Protein AF-0000000077101592 (afdb_homodimer)

Nearest PDB structures (foldseek):
  1y1o-assembly1_D  TM=8.958E-01  e=7.447E-15  Geobacillus stearothermophilus
  2fco-assembly1_A  TM=8.971E-01  e=8.567E-14  Geobacillus kaustophilus HTA426
  2fco-assembly1_B  TM=8.707E-01  e=6.284E-13  Geobacillus kaustophilus HTA426
  1ob8-assembly2_B  TM=6.562E-01  e=2.191E-04  Saccharolobus solfataricus
  1ob9-assembly1_A-2  TM=6.458E-01  e=6.127E-04  Saccharolobus solfataricus

Secondary structure (DSSP, 8-state):
-----GGGTS--HHHHHHHHHHHHHHHHTS-EEEEPPP-EEEEEEETTTTEEEEEEE-SPPS-SEEEEETTEEEEEEEEEESSSEEEGGGS-HHHHHHHHHHHHTT-EEEEEEEETTTTEEEEEEHHHHHHHHHHHHTT--SEEEGGGS-GGGBPPEETTTEE-HHHHHHHHHHHH-/-----GGGTS--HHHHHHHHHHHHHHHHTS-EEEEPPP-EEEEEEETTTTEEEEEEE-SPPS-SEEEEETTEEEEEEEEEESSSEEEGGGS-HHHHHHHHHHHHTT-EEEEEEEETTTTEEEEEEHHHHHHHHHHHHTT--SEEEGGGS-GGGBPPEETTTEE-HHHHHHHHHHHH-

Structure (mmCIF, N/CA/C/O backbone):
data_AF-0000000077101592-model_v1
#
loop_
_entity.id
_entity.type
_entity.pdbx_description
1 polymer 'Holliday junction resolvase RecU'
#
loop_
_atom_site.group_PDB
_atom_site.id
_atom_site.type_symbol
_atom_site.label_atom_id
_atom_site.label_alt_id
_atom_site.label_comp_id
_atom_site.label_asym_id
_atom_site.label_entity_id
_atom_site.label_seq_id
_atom_site.pdbx_PDB_ins_code
_atom_site.Cartn_x
_atom_site.Cartn_y
_atom_site.Cartn_z
_atom_site.occupancy
_atom_site.B_iso_or_equiv
_atom_site.auth_seq_id
_atom_site.auth_comp_id
_atom_site.auth_asym_id
_atom_site.auth_atom_id
_atom_site.pdbx_PDB_model_num
ATOM 1 N N . MET A 1 1 ? 18.234 -26.75 16.406 1 23.5 1 MET A N 1
ATOM 2 C CA . MET A 1 1 ? 18.156 -25.297 16.453 1 23.5 1 MET A CA 1
ATOM 3 C C . MET A 1 1 ? 17.375 -24.75 15.25 1 23.5 1 MET A C 1
ATOM 5 O O . MET A 1 1 ? 17.781 -24.969 14.102 1 23.5 1 MET A O 1
ATOM 9 N N . GLY A 1 2 ? 16.109 -24.797 15.203 1 29.42 2 GLY A N 1
ATOM 10 C CA . GLY A 1 2 ? 15.242 -24.625 14.047 1 29.42 2 GLY A CA 1
ATOM 11 C C . GLY A 1 2 ? 15.43 -23.297 13.352 1 29.42 2 GLY A C 1
ATOM 12 O O . GLY A 1 2 ? 15.344 -22.25 13.992 1 29.42 2 GLY A O 1
ATOM 13 N N . THR A 1 3 ? 16.344 -23.188 12.516 1 31.89 3 THR A N 1
ATOM 14 C CA . THR A 1 3 ? 16.547 -22.078 11.594 1 31.89 3 THR A CA 1
ATOM 15 C C . THR A 1 3 ? 15.219 -21.594 11.031 1 31.89 3 THR A C 1
ATOM 17 O O . THR A 1 3 ? 14.531 -22.312 10.312 1 31.89 3 THR A O 1
ATOM 20 N N . TRP A 1 4 ? 14.359 -21.047 11.836 1 34.91 4 TRP A N 1
ATOM 21 C CA . TRP A 1 4 ? 13.219 -20.391 11.211 1 34.91 4 TRP A CA 1
ATOM 22 C C . TRP A 1 4 ? 13.602 -19.797 9.852 1 34.91 4 TRP A C 1
ATOM 24 O O . TRP A 1 4 ? 14.648 -19.156 9.727 1 34.91 4 TRP A O 1
ATOM 34 N N . ASN A 1 5 ? 13.328 -20.375 8.828 1 37.5 5 ASN A N 1
ATOM 35 C CA . ASN A 1 5 ? 13.562 -20.031 7.434 1 37.5 5 ASN A CA 1
ATOM 36 C C . ASN A 1 5 ? 13.297 -18.547 7.172 1 37.5 5 ASN A C 1
ATOM 38 O O . ASN A 1 5 ? 12.141 -18.125 7.098 1 37.5 5 ASN A O 1
ATOM 42 N N . LEU A 1 6 ? 14.031 -17.625 7.816 1 44.34 6 LEU A N 1
ATOM 43 C CA . LEU A 1 6 ? 14.125 -16.25 7.336 1 44.34 6 LEU A CA 1
ATOM 44 C C . LEU A 1 6 ? 13.977 -16.188 5.816 1 44.34 6 LEU A C 1
ATOM 46 O O . LEU A 1 6 ? 14.188 -15.141 5.211 1 44.34 6 LEU A O 1
ATOM 50 N N . LYS A 1 7 ? 13.82 -17.328 5.227 1 43.78 7 LYS A N 1
ATOM 51 C CA . LYS A 1 7 ? 13.664 -17.469 3.783 1 43.78 7 LYS A CA 1
ATOM 52 C C . LYS A 1 7 ? 12.547 -16.562 3.258 1 43.78 7 LYS A C 1
ATOM 54 O O . LYS A 1 7 ? 12.656 -16 2.166 1 43.78 7 LYS A O 1
ATOM 59 N N . GLY A 1 8 ? 11.508 -16.5 4.129 1 47.97 8 GLY A N 1
ATOM 60 C CA . GLY A 1 8 ? 10.453 -15.594 3.693 1 47.97 8 GLY A CA 1
ATOM 61 C C . GLY A 1 8 ? 10.906 -14.148 3.617 1 47.97 8 GLY A C 1
ATOM 62 O O . GLY A 1 8 ? 10.312 -13.344 2.898 1 47.97 8 GLY A O 1
ATOM 63 N N . LEU A 1 9 ? 11.859 -13.766 4.566 1 51.12 9 LEU A N 1
ATOM 64 C CA . LEU A 1 9 ? 12.398 -12.406 4.477 1 51.12 9 LEU A CA 1
ATOM 65 C C . LEU A 1 9 ? 13.445 -12.312 3.371 1 51.12 9 LEU A C 1
ATOM 67 O O . LEU A 1 9 ? 13.836 -11.219 2.975 1 51.12 9 LEU A O 1
ATOM 71 N N . ARG A 1 10 ? 14.078 -13.398 2.992 1 50 10 ARG A N 1
ATOM 72 C CA . ARG A 1 10 ? 14.984 -13.344 1.845 1 50 10 ARG A CA 1
ATOM 73 C C . ARG A 1 10 ? 14.203 -13.328 0.535 1 50 10 ARG A C 1
ATOM 75 O O . ARG A 1 10 ? 13.227 -14.07 0.377 1 50 10 ARG A O 1
ATOM 82 N N . GLY A 1 11 ? 14.195 -12.242 -0.013 1 58.38 11 GLY A N 1
ATOM 83 C CA . GLY A 1 11 ? 13.555 -12.062 -1.306 1 58.38 11 GLY A CA 1
ATOM 84 C C . GLY A 1 11 ? 13.703 -13.258 -2.219 1 58.38 11 GLY A C 1
ATOM 85 O O . GLY A 1 11 ? 14.789 -13.836 -2.326 1 58.38 11 GLY A O 1
ATOM 86 N N . SER A 1 12 ? 12.516 -13.945 -2.543 1 83.62 12 SER A N 1
ATOM 87 C CA . SER A 1 12 ? 12.492 -14.984 -3.574 1 83.62 12 SER A CA 1
ATOM 88 C C . SER A 1 12 ? 12.906 -14.422 -4.93 1 83.62 12 SER A C 1
ATOM 90 O O . SER A 1 12 ? 13.031 -13.203 -5.09 1 83.62 12 SER A O 1
ATOM 92 N N . VAL A 1 13 ? 13.367 -15.32 -5.863 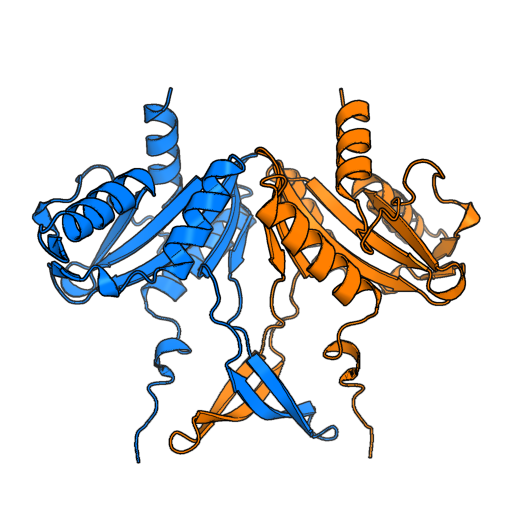1 89 13 VAL A N 1
ATOM 93 C CA . VAL A 1 13 ? 13.672 -14.938 -7.238 1 89 13 VAL A CA 1
ATOM 94 C C . VAL A 1 13 ? 12.531 -14.094 -7.805 1 89 13 VAL A C 1
ATOM 96 O O . VAL A 1 13 ? 12.773 -13.031 -8.383 1 89 13 VAL A O 1
ATOM 99 N N . LEU A 1 14 ? 11.391 -14.516 -7.516 1 95.56 14 LEU A N 1
ATOM 100 C CA . LEU A 1 14 ? 10.227 -13.805 -8.039 1 95.56 14 LEU A CA 1
ATOM 101 C C . LEU A 1 14 ? 10.148 -12.398 -7.457 1 95.56 14 LEU A C 1
ATOM 103 O O . LEU A 1 14 ? 9.93 -11.43 -8.188 1 95.56 14 LEU A O 1
ATOM 107 N N . GLU A 1 15 ? 10.367 -12.25 -6.164 1 95 15 GLU A N 1
ATOM 108 C CA . GLU A 1 15 ? 10.312 -10.938 -5.52 1 95 15 GLU A CA 1
ATOM 109 C C . GLU A 1 15 ? 11.352 -9.992 -6.105 1 95 15 GLU A C 1
ATOM 111 O O . GLU A 1 15 ? 11.062 -8.82 -6.348 1 95 15 GLU A O 1
ATOM 116 N N . GLU A 1 16 ? 12.508 -10.453 -6.352 1 95 16 GLU A N 1
ATOM 117 C CA . GLU A 1 16 ? 13.555 -9.633 -6.953 1 95 16 GLU A CA 1
ATOM 118 C C . GLU A 1 16 ? 13.164 -9.18 -8.359 1 95 16 GLU A C 1
ATOM 120 O O . GLU A 1 16 ? 13.344 -8.016 -8.711 1 95 16 GLU A O 1
ATOM 125 N N . LEU A 1 17 ? 12.625 -10.125 -9.133 1 96.94 17 LEU A N 1
ATOM 126 C CA . LEU A 1 17 ? 12.188 -9.812 -10.484 1 96.94 17 LEU A CA 1
ATOM 127 C C . LEU A 1 17 ? 11.062 -8.781 -10.469 1 96.94 17 LEU A C 1
ATOM 129 O O . LEU A 1 17 ? 11.094 -7.816 -11.242 1 96.94 17 LEU A O 1
ATOM 133 N N . VAL A 1 18 ? 10.133 -8.961 -9.586 1 98.25 18 VAL A N 1
ATOM 134 C CA . VAL A 1 18 ? 8.984 -8.07 -9.508 1 98.25 18 VAL A CA 1
ATOM 135 C C . VAL A 1 18 ? 9.438 -6.684 -9.055 1 98.25 18 VAL A C 1
ATOM 137 O O . VAL A 1 18 ? 9.047 -5.672 -9.633 1 98.25 18 VAL A O 1
ATOM 140 N N . ASN A 1 19 ? 10.32 -6.641 -8.031 1 97.25 19 ASN A N 1
ATOM 141 C CA . ASN A 1 19 ? 10.82 -5.359 -7.547 1 97.25 19 ASN A CA 1
ATOM 142 C C . ASN A 1 19 ? 11.594 -4.609 -8.633 1 97.25 19 ASN A C 1
ATOM 144 O O . ASN A 1 19 ? 11.43 -3.402 -8.797 1 97.25 19 ASN A O 1
ATOM 148 N N . HIS A 1 20 ? 12.406 -5.344 -9.281 1 97.94 20 HIS A N 1
ATOM 149 C CA . HIS A 1 20 ? 13.156 -4.758 -10.391 1 97.94 20 HIS A CA 1
ATOM 150 C C . HIS A 1 20 ? 12.211 -4.23 -11.469 1 97.94 20 HIS A C 1
ATOM 152 O O . HIS A 1 20 ? 12.375 -3.102 -11.938 1 97.94 20 HIS A O 1
ATOM 158 N N . THR A 1 21 ? 11.242 -4.973 -11.828 1 98.69 21 THR A N 1
ATOM 159 C CA . THR A 1 21 ? 10.258 -4.598 -12.828 1 98.69 21 THR A CA 1
ATOM 160 C C . THR A 1 21 ? 9.484 -3.354 -12.391 1 98.69 21 THR A C 1
ATOM 162 O O . THR A 1 21 ? 9.305 -2.418 -13.172 1 98.69 21 THR A O 1
ATOM 165 N N . ASN 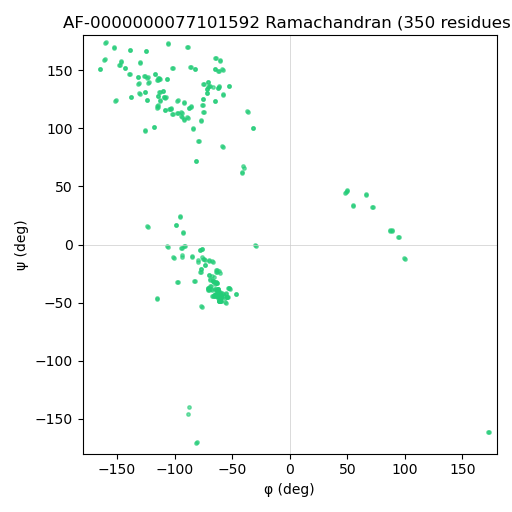A 1 22 ? 9.094 -3.355 -11.117 1 98.5 22 ASN A N 1
ATOM 166 C CA . ASN A 1 22 ? 8.352 -2.217 -10.594 1 98.5 22 ASN A CA 1
ATOM 167 C C . ASN A 1 22 ? 9.172 -0.933 -10.648 1 98.5 22 ASN A C 1
ATOM 169 O O . ASN A 1 22 ? 8.633 0.142 -10.914 1 98.5 22 ASN A O 1
ATOM 173 N N . GLU A 1 23 ? 10.406 -1.062 -10.383 1 97.94 23 GLU A N 1
ATOM 174 C CA . GLU A 1 23 ? 11.289 0.096 -10.484 1 97.94 23 GLU A CA 1
ATOM 175 C C . GLU A 1 23 ? 11.359 0.617 -11.914 1 97.94 23 GLU A C 1
ATOM 177 O O . GLU A 1 23 ? 11.312 1.827 -12.141 1 97.94 23 GLU A O 1
ATOM 182 N N . LYS A 1 24 ? 11.453 -0.26 -12.828 1 98.44 24 LYS A N 1
ATOM 183 C CA . LYS A 1 24 ? 11.492 0.136 -14.234 1 98.44 24 LYS A CA 1
ATOM 184 C C . LYS A 1 24 ? 10.18 0.779 -14.664 1 98.44 24 LYS A C 1
ATOM 186 O O . LYS A 1 24 ? 10.172 1.777 -15.383 1 98.44 24 LYS A O 1
ATOM 191 N N . TYR A 1 25 ? 9.039 0.15 -14.234 1 98.69 25 TYR A N 1
ATOM 192 C CA . TYR A 1 25 ? 7.734 0.747 -14.5 1 98.69 25 TYR A CA 1
ATOM 193 C C . TYR A 1 25 ? 7.668 2.176 -13.977 1 98.69 25 TYR A C 1
ATOM 195 O O . TYR A 1 25 ? 7.203 3.08 -14.672 1 98.69 25 TYR A O 1
ATOM 203 N N . LYS A 1 26 ? 8.141 2.357 -12.789 1 98.19 26 LYS A N 1
ATOM 204 C CA . LYS A 1 26 ? 8.156 3.668 -12.148 1 98.19 26 LYS A CA 1
ATOM 205 C C . LYS A 1 26 ? 8.992 4.664 -12.953 1 98.19 26 LYS A C 1
ATOM 207 O O . LYS A 1 26 ? 8.531 5.773 -13.234 1 98.19 26 LYS A O 1
ATOM 212 N N . GLU A 1 27 ? 10.102 4.301 -13.344 1 97.62 27 GLU A N 1
ATOM 213 C CA . GLU A 1 27 ? 11.023 5.156 -14.094 1 97.62 27 GLU A CA 1
ATOM 214 C C . GLU A 1 27 ? 10.438 5.559 -15.438 1 97.62 27 GLU A C 1
ATOM 216 O O . GLU A 1 27 ? 10.656 6.68 -15.906 1 97.62 27 GLU A O 1
ATOM 221 N N . GLN A 1 28 ? 9.688 4.676 -15.984 1 97.69 28 GLN A N 1
ATOM 222 C CA . GLN A 1 28 ? 9.156 4.91 -17.328 1 97.69 28 GLN A CA 1
ATOM 223 C C . GLN A 1 28 ? 7.762 5.531 -17.266 1 97.69 28 GLN A C 1
ATOM 225 O O . GLN A 1 28 ? 7.164 5.832 -18.297 1 97.69 28 GLN A O 1
ATOM 230 N N . GLY A 1 29 ? 7.262 5.695 -16.078 1 97.81 29 GLY A N 1
ATOM 231 C CA . GLY A 1 29 ? 5.945 6.289 -15.906 1 97.81 29 GLY A CA 1
ATOM 232 C C . GLY A 1 29 ? 4.82 5.367 -16.344 1 97.81 29 GLY A C 1
ATOM 233 O O . GLY A 1 29 ? 3.783 5.824 -16.828 1 97.81 29 GLY A O 1
ATOM 234 N N . LEU A 1 30 ? 4.98 4.031 -16.188 1 98.31 30 LEU A N 1
ATOM 235 C CA . LEU A 1 30 ? 3.984 3.064 -16.641 1 98.31 30 LEU A CA 1
ATOM 236 C C . LEU A 1 30 ? 3.076 2.643 -15.484 1 98.31 30 LEU A C 1
ATOM 238 O O . LEU A 1 30 ? 1.91 2.307 -15.703 1 98.31 30 LEU A O 1
ATOM 242 N N . ALA A 1 31 ? 3.648 2.623 -14.312 1 98.75 31 ALA A N 1
ATOM 243 C CA . ALA A 1 31 ? 2.943 2.221 -13.102 1 98.75 31 ALA A CA 1
ATOM 244 C C . ALA A 1 31 ? 3.717 2.643 -11.852 1 98.75 31 ALA A C 1
ATOM 246 O O . ALA A 1 31 ? 4.93 2.846 -11.906 1 98.75 31 ALA A O 1
ATOM 247 N N . LEU A 1 32 ? 3.051 2.889 -10.797 1 98.62 32 LEU A N 1
ATOM 248 C CA . LEU A 1 32 ? 3.641 3.062 -9.469 1 98.62 32 LEU A CA 1
ATOM 249 C C . LEU A 1 32 ? 3.129 2 -8.5 1 98.62 32 LEU A C 1
ATOM 251 O O . LEU A 1 32 ? 1.996 2.086 -8.023 1 98.62 32 LEU A O 1
ATOM 255 N N . ILE A 1 33 ? 3.965 1.023 -8.289 1 98.25 33 ILE A N 1
ATOM 256 C CA . ILE A 1 33 ? 3.629 -0.123 -7.453 1 98.25 33 ILE A CA 1
ATOM 257 C C . ILE A 1 33 ? 4.52 -0.136 -6.211 1 98.25 33 ILE A C 1
ATOM 259 O O . ILE A 1 33 ? 5.742 -0.029 -6.32 1 98.25 33 ILE A O 1
ATOM 263 N N . GLN A 1 34 ? 3.922 -0.233 -5.051 1 95.38 34 GLN A N 1
ATOM 264 C CA . GLN A 1 34 ? 4.617 -0.249 -3.77 1 95.38 34 GLN A CA 1
ATOM 265 C C . GLN A 1 34 ? 4.555 -1.631 -3.127 1 95.38 34 GLN A C 1
ATOM 267 O O . GLN A 1 34 ? 3.475 -2.213 -3.002 1 95.38 34 GLN A O 1
ATOM 272 N N . LYS A 1 35 ? 5.785 -2.092 -2.795 1 95.06 35 LYS A N 1
ATOM 273 C CA . LYS A 1 35 ? 5.801 -3.291 -1.961 1 95.06 35 LYS A CA 1
ATOM 274 C C . LYS A 1 35 ? 5.352 -2.977 -0.537 1 95.06 35 LYS A C 1
ATOM 276 O O . LYS A 1 35 ? 5.797 -1.992 0.057 1 95.06 35 LYS A O 1
ATOM 281 N N . ILE A 1 36 ? 4.496 -3.785 -0.03 1 94.12 36 ILE A N 1
ATOM 282 C CA . ILE A 1 36 ? 4.043 -3.641 1.349 1 94.12 36 ILE A CA 1
ATOM 283 C C . ILE A 1 36 ? 4.992 -4.391 2.283 1 94.12 36 ILE A C 1
ATOM 285 O O . ILE A 1 36 ? 5.098 -5.617 2.219 1 94.12 36 ILE A O 1
ATOM 289 N N . PRO A 1 37 ? 5.652 -3.652 3.188 1 91.56 37 PRO A N 1
ATOM 290 C CA . PRO A 1 37 ? 6.574 -4.34 4.098 1 91.56 37 PRO A CA 1
ATOM 291 C C . PRO A 1 37 ? 5.859 -5.301 5.043 1 91.56 37 PRO A C 1
ATOM 293 O O . PRO A 1 37 ? 4.691 -5.098 5.375 1 91.56 37 PRO A O 1
ATOM 296 N N . THR A 1 38 ? 6.594 -6.301 5.398 1 88.88 38 THR A N 1
ATOM 297 C CA . THR A 1 38 ? 6.078 -7.191 6.43 1 88.88 38 THR A CA 1
ATOM 298 C C . THR A 1 38 ? 5.852 -6.438 7.734 1 88.88 38 THR A C 1
ATOM 300 O O . THR A 1 38 ? 6.68 -5.621 8.141 1 88.88 38 THR A O 1
ATOM 303 N N . SER A 1 39 ? 4.77 -6.684 8.344 1 89.19 39 SER A N 1
ATOM 304 C CA . SER A 1 39 ? 4.434 -6.004 9.586 1 89.19 39 SER A CA 1
ATOM 305 C C . SER A 1 39 ? 5.25 -6.555 10.758 1 89.19 39 SER A C 1
ATOM 307 O O . SER A 1 39 ? 5.148 -7.734 11.094 1 89.19 39 SER A O 1
ATOM 309 N N . ILE A 1 40 ? 6.082 -5.738 11.289 1 87.31 40 ILE A N 1
ATOM 310 C CA . ILE A 1 40 ? 6.914 -6.098 12.438 1 87.31 40 ILE A CA 1
ATOM 311 C C . ILE A 1 40 ? 6.68 -5.105 13.578 1 87.31 40 ILE A C 1
ATOM 313 O O . ILE A 1 40 ? 6.73 -3.893 13.375 1 87.31 40 ILE A O 1
ATOM 317 N N . LYS A 1 41 ? 6.324 -5.621 14.68 1 86.31 41 LYS A N 1
ATOM 318 C CA . LYS A 1 41 ? 6.098 -4.789 15.859 1 86.31 41 LYS A CA 1
ATOM 319 C C . LYS A 1 41 ? 7.352 -4.695 16.719 1 86.31 41 LYS A C 1
ATOM 321 O O . LYS A 1 41 ? 7.723 -5.664 17.391 1 86.31 41 LYS A O 1
ATOM 326 N N . PRO A 1 42 ? 7.887 -3.576 16.703 1 87 42 PRO A N 1
ATOM 327 C CA . PRO A 1 42 ? 9.039 -3.414 17.594 1 87 42 PRO A CA 1
ATOM 328 C C . PRO A 1 42 ? 8.641 -3.293 19.062 1 87 42 PRO A C 1
ATOM 330 O O . PRO A 1 42 ? 7.645 -2.643 19.391 1 87 42 PRO A O 1
ATOM 333 N N . VAL A 1 43 ? 9.352 -3.93 19.906 1 84.88 43 VAL A N 1
ATOM 334 C CA . VAL A 1 43 ? 9.031 -3.941 21.328 1 84.88 43 VAL A CA 1
ATOM 335 C C . VAL A 1 43 ? 10.141 -3.252 22.109 1 84.88 43 VAL A C 1
ATOM 337 O O . VAL A 1 43 ? 9.867 -2.441 23 1 84.88 43 VAL A O 1
ATOM 340 N N . ARG A 1 44 ? 11.43 -3.604 21.812 1 86.62 44 ARG A N 1
ATOM 341 C CA . ARG A 1 44 ? 12.555 -3.01 22.516 1 86.62 44 ARG A CA 1
ATOM 342 C C . ARG A 1 44 ? 13.516 -2.332 21.531 1 86.62 44 ARG A C 1
ATOM 344 O O . ARG A 1 44 ? 13.781 -2.857 20.453 1 86.62 44 ARG A O 1
ATOM 351 N N . PHE A 1 45 ? 13.984 -1.176 22.016 1 83.75 45 PHE A N 1
ATOM 352 C CA . PHE A 1 45 ? 14.859 -0.362 21.172 1 83.75 45 PHE A CA 1
ATOM 353 C C . PHE A 1 45 ? 16.109 0.0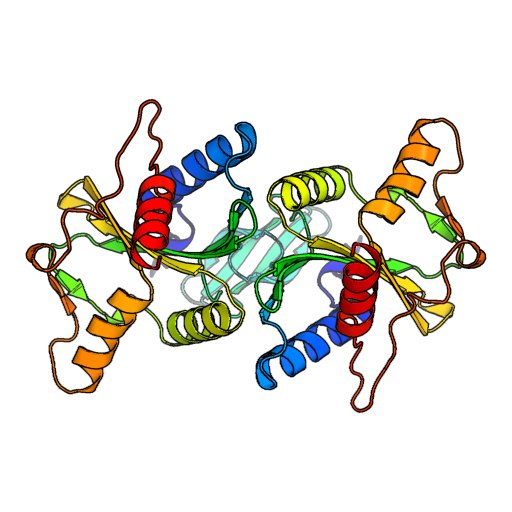53 21.938 1 83.75 45 PHE A C 1
ATOM 355 O O . PHE A 1 45 ? 16.047 0.377 23.125 1 83.75 45 PHE A O 1
ATOM 362 N N . ASP A 1 46 ? 17.25 -0.204 21.234 1 82.81 46 ASP A N 1
ATOM 363 C CA . ASP A 1 46 ? 18.5 0.363 21.766 1 82.81 46 ASP A CA 1
ATOM 364 C C . ASP A 1 46 ? 18.766 1.739 21.156 1 82.81 46 ASP A C 1
ATOM 366 O O . ASP A 1 46 ? 19.188 1.847 20 1 82.81 46 ASP A O 1
ATOM 370 N N . LYS A 1 47 ? 18.609 2.719 21.891 1 75.19 47 LYS A N 1
ATOM 371 C CA . LYS A 1 47 ? 18.703 4.098 21.422 1 75.19 47 LYS A CA 1
ATOM 372 C C . LYS A 1 47 ? 20.125 4.441 20.984 1 75.19 47 LYS A C 1
ATOM 374 O O . LYS A 1 47 ? 20.328 5.266 20.094 1 75.19 47 LYS A O 1
ATOM 379 N N . THR A 1 48 ? 21.031 3.867 21.578 1 79.62 48 THR A N 1
ATOM 380 C CA . THR A 1 48 ? 22.438 4.168 21.312 1 79.62 48 THR A CA 1
ATOM 381 C C . THR A 1 48 ? 22.844 3.637 19.938 1 79.62 48 THR A C 1
ATOM 383 O O . THR A 1 48 ? 23.547 4.32 19.188 1 79.62 48 THR A O 1
ATOM 386 N N . THR A 1 49 ? 22.359 2.537 19.578 1 76.19 49 THR A N 1
ATOM 387 C CA . THR A 1 49 ? 22.766 1.909 18.328 1 76.19 49 THR A CA 1
ATOM 388 C C . THR A 1 49 ? 21.656 2.027 17.281 1 76.19 49 THR A C 1
ATOM 390 O O . THR A 1 49 ? 21.875 1.693 16.109 1 76.19 49 THR A O 1
ATOM 393 N N . ARG A 1 50 ? 20.531 2.629 17.641 1 76.5 50 ARG A N 1
ATOM 394 C CA . ARG A 1 50 ? 19.375 2.738 16.766 1 76.5 50 ARG A CA 1
ATOM 395 C C . ARG A 1 50 ? 18.938 1.367 16.266 1 76.5 50 ARG A C 1
ATOM 397 O O . ARG A 1 50 ? 18.594 1.206 15.094 1 76.5 50 ARG A O 1
ATOM 404 N N . GLN A 1 51 ? 19.141 0.421 17.156 1 82.44 51 GLN A N 1
ATOM 405 C CA . GLN A 1 51 ? 18.781 -0.951 16.812 1 82.44 51 GLN A CA 1
ATOM 406 C C . GLN A 1 51 ? 17.5 -1.376 17.562 1 82.44 51 GLN A C 1
ATOM 408 O O . GLN A 1 51 ? 17.297 -0.993 18.703 1 82.44 51 GLN A O 1
ATOM 413 N N . ILE A 1 52 ? 16.703 -2.162 16.766 1 86.12 52 ILE A N 1
ATOM 414 C CA . ILE A 1 52 ? 15.594 -2.854 17.406 1 86.12 52 ILE A CA 1
ATOM 415 C C . ILE A 1 52 ? 16.078 -4.184 17.984 1 86.12 52 ILE A C 1
ATOM 417 O O . ILE A 1 52 ? 16.531 -5.062 17.25 1 86.12 52 ILE A O 1
ATOM 421 N N . THR A 1 53 ? 15.938 -4.27 19.281 1 86.06 53 THR A N 1
ATOM 422 C CA . THR A 1 53 ? 16.547 -5.426 19.922 1 86.06 53 THR A CA 1
ATOM 423 C C . THR A 1 53 ? 15.5 -6.496 20.219 1 86.06 53 THR A C 1
ATOM 425 O O . THR A 1 53 ? 15.844 -7.621 20.594 1 86.06 53 THR A O 1
ATOM 428 N N . LEU A 1 54 ? 14.289 -6.102 20.078 1 86.25 54 LEU A N 1
ATOM 429 C CA . LEU A 1 54 ? 13.195 -7.066 20.203 1 86.25 54 LEU A CA 1
ATOM 430 C C . LEU A 1 54 ? 12 -6.641 19.359 1 86.25 54 LEU A C 1
ATOM 432 O O . LEU A 1 54 ? 11.531 -5.504 19.469 1 86.25 54 LEU A O 1
ATOM 436 N N . ALA A 1 55 ? 11.609 -7.512 18.516 1 86.56 55 ALA A N 1
ATOM 437 C CA . ALA A 1 55 ? 10.414 -7.281 17.703 1 86.56 55 ALA A CA 1
ATOM 438 C C . ALA A 1 55 ? 9.68 -8.586 17.422 1 86.56 55 ALA A C 1
ATOM 440 O O . ALA A 1 55 ? 10.227 -9.672 17.641 1 86.56 55 ALA A O 1
ATOM 441 N N . TYR A 1 56 ? 8.367 -8.438 17.125 1 84.81 56 TYR A N 1
ATOM 442 C CA . TYR A 1 56 ? 7.531 -9.57 16.75 1 84.81 56 TYR A CA 1
ATOM 443 C C . TYR A 1 56 ? 6.883 -9.328 15.383 1 84.81 56 TYR A C 1
ATOM 445 O O . TYR A 1 56 ? 6.578 -8.188 15.023 1 84.81 56 TYR A O 1
ATOM 453 N N . PHE A 1 57 ? 6.785 -10.422 14.68 1 80.75 57 PHE A N 1
ATOM 454 C CA . PHE A 1 57 ? 5.922 -10.312 13.508 1 80.75 57 PHE A CA 1
ATOM 455 C C . PHE A 1 57 ? 4.477 -10.062 13.922 1 80.75 57 PHE A C 1
ATOM 457 O O . PHE A 1 57 ? 3.986 -10.672 14.875 1 80.75 57 PHE A O 1
ATOM 464 N N . ASP A 1 58 ? 4.078 -9.023 13.391 1 77.75 58 ASP A N 1
ATOM 465 C CA . ASP A 1 58 ? 2.711 -8.641 13.727 1 77.75 58 ASP A CA 1
ATOM 466 C C . ASP A 1 58 ? 1.709 -9.297 12.781 1 77.75 58 ASP A C 1
ATOM 468 O O . ASP A 1 58 ? 2.014 -10.312 12.148 1 77.75 58 ASP A O 1
ATOM 472 N N . GLN A 1 59 ? 0.65 -8.508 12.367 1 68.06 59 GLN A N 1
ATOM 473 C CA . GLN A 1 59 ? -0.427 -9.031 11.539 1 68.06 59 GLN A CA 1
ATOM 474 C C . GLN A 1 59 ? 0.059 -9.312 10.117 1 68.06 59 GLN A C 1
ATOM 476 O O . GLN A 1 59 ? 0.958 -8.633 9.625 1 68.06 59 GLN A O 1
ATOM 481 N N . LYS A 1 60 ? -0.354 -10.43 9.672 1 65.81 60 LYS A N 1
ATOM 482 C CA . LYS A 1 60 ? -0.003 -10.797 8.305 1 65.81 60 LYS A CA 1
ATOM 483 C C . LYS A 1 60 ? -0.499 -9.75 7.309 1 65.81 60 LYS A C 1
ATOM 485 O O . LYS A 1 60 ? -1.585 -9.188 7.477 1 65.81 60 LYS A O 1
ATOM 490 N N . SER A 1 61 ? 0.385 -9.328 6.512 1 67.38 61 SER A N 1
ATOM 491 C CA . SER A 1 61 ? -0.012 -8.469 5.402 1 67.38 61 SER A CA 1
ATOM 492 C C . SER A 1 61 ? -1.045 -9.148 4.512 1 67.38 61 SER A C 1
ATOM 494 O O . SER A 1 61 ? -1.141 -10.375 4.496 1 67.38 61 SER A O 1
ATOM 496 N N . THR A 1 62 ? -1.869 -8.438 3.918 1 80.81 62 THR A N 1
ATOM 497 C CA . THR A 1 62 ? -2.936 -8.914 3.041 1 80.81 62 THR A CA 1
ATOM 498 C C . THR A 1 62 ? -2.377 -9.32 1.681 1 80.81 62 THR A C 1
ATOM 500 O O . THR A 1 62 ? -2.557 -10.461 1.244 1 80.81 62 THR A O 1
ATOM 503 N N . VAL A 1 63 ? -1.647 -8.484 1.004 1 95.12 63 VAL A N 1
ATOM 504 C CA . VAL A 1 63 ? -0.976 -8.758 -0.262 1 95.12 63 VAL A CA 1
ATOM 505 C C . VAL A 1 63 ? 0.42 -8.141 -0.251 1 95.12 63 VAL A C 1
ATOM 507 O O . VAL A 1 63 ? 0.733 -7.312 0.61 1 95.12 63 VAL A O 1
ATOM 510 N N . ASP A 1 64 ? 1.211 -8.539 -1.229 1 95.12 64 ASP A N 1
ATOM 511 C CA . ASP A 1 64 ? 2.609 -8.117 -1.257 1 95.12 64 ASP A CA 1
ATOM 512 C C . ASP A 1 64 ? 2.754 -6.727 -1.869 1 95.12 64 ASP A C 1
ATOM 514 O O . ASP A 1 64 ? 3.664 -5.98 -1.512 1 95.12 64 ASP A O 1
ATOM 518 N N . TYR A 1 65 ? 1.864 -6.41 -2.807 1 97.5 65 TYR A N 1
ATOM 519 C CA . TYR A 1 65 ? 2.064 -5.203 -3.6 1 97.5 65 TYR A CA 1
ATOM 520 C C . TYR A 1 65 ? 0.747 -4.465 -3.814 1 97.5 65 TYR A C 1
ATOM 522 O O . TYR A 1 65 ? -0.303 -5.094 -3.971 1 97.5 65 TYR A O 1
ATOM 530 N N . MET A 1 66 ? 0.812 -3.184 -3.877 1 97.88 66 MET A N 1
ATOM 531 C CA . MET A 1 66 ? -0.319 -2.32 -4.203 1 97.88 66 MET A CA 1
ATOM 532 C C . MET A 1 66 ? 0.148 -1.072 -4.945 1 97.88 66 MET A C 1
ATOM 534 O O . MET A 1 66 ? 1.295 -0.649 -4.801 1 97.88 66 MET A O 1
ATOM 538 N N . GLY A 1 67 ? -0.782 -0.527 -5.734 1 98.38 67 GLY A N 1
ATOM 539 C CA . GLY A 1 67 ? -0.402 0.705 -6.406 1 98.38 67 GLY A CA 1
ATOM 540 C C . GLY A 1 67 ? -1.434 1.179 -7.414 1 98.38 67 GLY A C 1
ATOM 541 O O . GLY A 1 67 ? -2.621 0.878 -7.281 1 98.38 67 GLY A O 1
ATOM 542 N N . ALA A 1 68 ? -0.963 2.039 -8.289 1 98.75 68 ALA A N 1
ATOM 543 C CA . ALA A 1 68 ? -1.788 2.65 -9.328 1 98.75 68 ALA A CA 1
ATOM 544 C C . ALA A 1 68 ? -1.183 2.428 -10.711 1 98.75 68 ALA A C 1
ATOM 546 O O . ALA A 1 68 ? 0.023 2.602 -10.906 1 98.75 68 ALA A O 1
ATOM 547 N N . VAL A 1 69 ? -2.025 1.989 -11.586 1 98.69 69 VAL A N 1
ATOM 548 C CA . VAL A 1 69 ? -1.658 1.813 -12.984 1 98.69 69 VAL A CA 1
ATOM 549 C C . VAL A 1 69 ? -2.637 2.574 -13.883 1 98.69 69 VAL A C 1
ATOM 551 O O . VAL A 1 69 ? -3.736 2.088 -14.164 1 98.69 69 VAL A O 1
ATOM 554 N N . GLN A 1 70 ? -2.264 3.764 -14.305 1 97 70 GLN A N 1
ATOM 555 C CA . GLN A 1 70 ? -3.037 4.57 -15.242 1 97 70 GLN A CA 1
ATOM 556 C C . GLN A 1 70 ? -4.492 4.68 -14.805 1 97 70 GLN A C 1
ATOM 558 O O . GLN A 1 70 ? -5.406 4.422 -15.594 1 97 70 GLN A O 1
ATOM 563 N N . GLY A 1 71 ? -4.695 4.941 -13.633 1 97.56 71 GLY A N 1
ATOM 564 C CA . GLY A 1 71 ? -6.027 5.215 -13.117 1 97.56 71 GLY A CA 1
ATOM 565 C C . GLY A 1 71 ? -6.652 4.027 -12.414 1 97.56 71 GLY A C 1
ATOM 566 O O . GLY A 1 71 ? -7.695 4.156 -11.773 1 97.56 71 GLY A O 1
ATOM 567 N N . TYR A 1 72 ? -6.078 2.877 -12.555 1 98.06 72 TYR A N 1
ATOM 568 C CA . TYR A 1 72 ? -6.613 1.686 -11.906 1 98.06 72 TYR A CA 1
ATOM 569 C C . TYR A 1 72 ? -5.887 1.401 -10.602 1 98.06 72 TYR A C 1
ATOM 571 O O . TYR A 1 72 ? -4.656 1.337 -10.562 1 98.06 72 TYR A O 1
ATOM 579 N N . PRO A 1 73 ? -6.652 1.31 -9.492 1 98.75 73 PRO A N 1
ATOM 580 C CA . PRO A 1 73 ? -6.02 0.667 -8.336 1 98.75 73 PRO A CA 1
ATOM 581 C C . PRO A 1 73 ? -5.641 -0.788 -8.602 1 98.75 73 PRO A C 1
ATOM 583 O O . PRO A 1 73 ? -6.402 -1.52 -9.242 1 98.75 73 PRO A O 1
ATOM 586 N N . VAL A 1 74 ? -4.461 -1.163 -8.211 1 98.81 74 VAL A N 1
ATOM 587 C CA . VAL A 1 74 ? -4.031 -2.543 -8.414 1 98.81 74 VAL A CA 1
ATOM 588 C C . VAL A 1 74 ? -3.436 -3.096 -7.121 1 98.81 74 VAL A C 1
ATOM 590 O O . VAL A 1 74 ? -2.797 -2.365 -6.363 1 98.81 74 VAL A O 1
ATOM 593 N N . CYS A 1 75 ? -3.666 -4.367 -6.855 1 98.75 75 CYS A N 1
ATOM 594 C CA . CYS A 1 75 ? -2.945 -5.094 -5.816 1 98.75 75 CYS A CA 1
ATOM 595 C C . CYS A 1 75 ? -2.682 -6.535 -6.242 1 98.75 75 CYS A C 1
ATOM 597 O O . CYS A 1 75 ? -3.422 -7.09 -7.055 1 98.75 75 CYS A O 1
ATOM 599 N N . PHE A 1 76 ? -1.584 -7.098 -5.699 1 98.75 76 PHE A N 1
ATOM 600 C CA . PHE A 1 76 ? -1.325 -8.484 -6.059 1 98.75 76 PHE A CA 1
ATOM 601 C C . PHE A 1 76 ? -0.372 -9.133 -5.062 1 98.75 76 PHE A C 1
ATOM 603 O O . PHE A 1 76 ? 0.286 -8.438 -4.281 1 98.75 76 PHE A O 1
ATOM 610 N N . ASP A 1 77 ? -0.436 -10.383 -5.059 1 97.56 77 ASP A N 1
ATOM 611 C CA . ASP A 1 77 ? 0.458 -11.234 -4.281 1 97.56 77 ASP A CA 1
ATOM 612 C C . ASP A 1 77 ? 1.359 -12.062 -5.191 1 97.56 77 ASP A C 1
ATOM 614 O O . ASP A 1 77 ? 0.94 -12.484 -6.273 1 97.56 77 ASP A O 1
ATOM 618 N N . ALA A 1 78 ? 2.566 -12.219 -4.754 1 97.38 78 ALA A N 1
ATOM 619 C CA . ALA A 1 78 ? 3.543 -13 -5.512 1 97.38 78 ALA A CA 1
ATOM 620 C C . ALA A 1 78 ? 3.826 -14.336 -4.836 1 97.38 78 ALA A C 1
ATOM 622 O O . ALA A 1 78 ? 4.141 -14.383 -3.643 1 97.38 78 ALA A O 1
ATOM 623 N N . LYS A 1 79 ? 3.697 -15.422 -5.574 1 96.62 79 LYS A N 1
ATOM 624 C CA . LYS A 1 79 ? 3.908 -16.781 -5.062 1 96.62 79 LYS A CA 1
ATOM 625 C C . LYS A 1 79 ? 4.918 -17.531 -5.922 1 96.62 79 LYS A C 1
ATOM 627 O O . LYS A 1 79 ? 4.969 -17.344 -7.137 1 96.62 79 LYS A O 1
ATOM 632 N N . GLU A 1 80 ? 5.668 -18.344 -5.227 1 96.75 80 GLU A N 1
ATOM 633 C CA . GLU A 1 80 ? 6.547 -19.266 -5.918 1 96.75 80 GLU A CA 1
ATOM 634 C C . GLU A 1 80 ? 6.105 -20.719 -5.699 1 96.75 80 GLU A C 1
ATOM 636 O O . GLU A 1 80 ? 5.555 -21.047 -4.645 1 96.75 80 GLU A O 1
ATOM 641 N N . CYS A 1 81 ? 6.258 -21.453 -6.723 1 95.88 81 CYS A N 1
ATOM 642 C CA . CYS A 1 81 ? 5.895 -22.859 -6.684 1 95.88 81 CYS A CA 1
ATOM 643 C C . CYS A 1 81 ? 6.941 -23.719 -7.387 1 95.88 81 CYS A C 1
ATOM 645 O O . CYS A 1 81 ? 7.273 -23.469 -8.547 1 95.88 81 CYS A O 1
ATOM 647 N N . GLY A 1 82 ? 7.43 -24.734 -6.688 1 95.25 82 GLY A N 1
ATOM 648 C CA . GLY A 1 82 ? 8.5 -25.562 -7.234 1 95.25 82 GLY A CA 1
ATOM 649 C C . GLY A 1 82 ? 7.992 -26.766 -8.016 1 95.25 82 GLY A C 1
ATOM 650 O O . GLY A 1 82 ? 8.781 -27.594 -8.477 1 95.25 82 GLY A O 1
ATOM 651 N N . ASN A 1 83 ? 6.691 -26.938 -8.086 1 96 83 ASN A N 1
ATOM 652 C CA . ASN A 1 83 ? 6.055 -28.078 -8.742 1 96 83 ASN A CA 1
ATOM 653 C C . ASN A 1 83 ? 5.055 -27.609 -9.805 1 96 83 ASN A C 1
ATOM 655 O O . ASN A 1 83 ? 4.727 -26.422 -9.883 1 96 83 ASN A O 1
ATOM 659 N N . ASP A 1 84 ? 4.613 -28.594 -10.672 1 97.56 84 ASP A N 1
ATOM 660 C CA . ASP A 1 84 ? 3.605 -28.297 -11.68 1 97.56 84 ASP A CA 1
ATOM 661 C C . ASP A 1 84 ? 2.209 -28.25 -11.07 1 97.56 84 ASP A C 1
ATOM 663 O O . ASP A 1 84 ? 1.235 -27.922 -11.75 1 97.56 84 ASP A O 1
ATOM 667 N N . VAL A 1 85 ? 2.168 -28.562 -9.852 1 97.94 85 VAL A N 1
ATOM 668 C CA . VAL A 1 85 ? 0.916 -28.547 -9.102 1 97.94 85 VAL A CA 1
ATOM 669 C C . VAL A 1 85 ? 0.976 -27.469 -8.016 1 97.94 85 VAL A C 1
ATOM 671 O O . VAL A 1 85 ? 1.838 -27.531 -7.133 1 97.94 85 VAL A O 1
ATOM 674 N N . PHE A 1 86 ? 0.093 -26.531 -8.133 1 98.38 86 PHE A N 1
ATOM 675 C CA . PHE A 1 86 ? 0.049 -25.453 -7.152 1 98.38 86 PHE A CA 1
ATOM 676 C C . PHE A 1 86 ? -1.012 -25.719 -6.094 1 98.38 86 PHE A C 1
ATOM 678 O O . PHE A 1 86 ? -2.207 -25.734 -6.391 1 98.38 86 PHE A O 1
ATOM 685 N N . PRO A 1 87 ? -0.592 -25.938 -4.867 1 98.19 87 PRO A N 1
ATOM 686 C CA . PRO A 1 87 ? -1.58 -26.125 -3.801 1 98.19 87 PRO A CA 1
ATOM 687 C C . PRO A 1 87 ? -2.33 -24.844 -3.459 1 98.19 87 PRO A C 1
ATOM 689 O O . PRO A 1 87 ? -1.709 -23.797 -3.24 1 98.19 87 PRO A O 1
ATOM 692 N N . LEU A 1 88 ? -3.611 -24.922 -3.293 1 98 88 LEU A N 1
ATOM 693 C CA . LEU A 1 88 ? -4.434 -23.75 -3.057 1 98 88 LEU A CA 1
ATOM 694 C C . LEU A 1 88 ? -4.227 -23.219 -1.642 1 98 88 LEU A C 1
ATOM 696 O O . LEU A 1 88 ? -4.531 -22.047 -1.358 1 98 88 LEU A O 1
ATOM 700 N N . HIS A 1 89 ? -3.682 -24 -0.726 1 96.38 89 HIS A N 1
ATOM 701 C CA . HIS A 1 89 ? -3.443 -23.531 0.634 1 96.38 89 HIS A CA 1
ATOM 702 C C . HIS A 1 89 ? -2.324 -22.5 0.674 1 96.38 89 HIS A C 1
ATOM 704 O O . HIS A 1 89 ? -2.129 -21.828 1.689 1 96.38 89 HIS A O 1
ATOM 710 N N . ASN A 1 90 ? -1.517 -22.359 -0.455 1 95.5 90 ASN A N 1
ATOM 711 C CA . ASN A 1 90 ? -0.524 -21.297 -0.58 1 95.5 90 ASN A CA 1
ATOM 712 C C . ASN A 1 90 ? -1.183 -19.938 -0.684 1 95.5 90 ASN A C 1
ATOM 714 O O . ASN A 1 90 ? -0.514 -18.906 -0.55 1 95.5 90 ASN A O 1
ATOM 718 N N . ILE A 1 91 ? -2.467 -19.922 -0.932 1 96.12 91 ILE A N 1
ATOM 719 C CA . ILE A 1 91 ? -3.258 -18.688 -0.909 1 96.12 91 ILE A CA 1
ATOM 720 C C . ILE A 1 91 ? -4.074 -18.625 0.38 1 96.12 91 ILE A C 1
ATOM 722 O O . ILE A 1 91 ? -5.012 -19.406 0.567 1 96.12 91 ILE A O 1
ATOM 726 N N . HIS A 1 92 ? -3.828 -17.672 1.188 1 94.31 92 HIS A N 1
ATOM 727 C CA . HIS A 1 92 ? -4.484 -17.609 2.49 1 94.31 92 HIS A CA 1
ATOM 728 C C . HIS A 1 92 ? -5.832 -16.906 2.389 1 94.31 92 HIS A C 1
ATOM 730 O O . HIS A 1 92 ? -6.004 -15.984 1.58 1 94.31 92 HIS A O 1
ATOM 736 N N . GLU A 1 93 ? -6.688 -17.25 3.256 1 94.81 93 GLU A N 1
ATOM 737 C CA . GLU A 1 93 ? -8.055 -16.719 3.24 1 94.81 93 GLU A CA 1
ATOM 738 C C . GLU A 1 93 ? -8.055 -15.195 3.328 1 94.81 93 GLU A C 1
ATOM 740 O O . GLU A 1 93 ? -8.828 -14.531 2.629 1 94.81 93 GLU A O 1
ATOM 745 N N . HIS A 1 94 ? -7.207 -14.641 4.184 1 94.19 94 HIS A N 1
ATOM 746 C CA . HIS A 1 94 ? -7.188 -13.195 4.352 1 94.19 94 HIS A CA 1
ATOM 747 C C . HIS A 1 94 ? -6.762 -12.492 3.064 1 94.19 94 HIS A C 1
ATOM 749 O O . HIS A 1 94 ? -7.168 -11.359 2.805 1 94.19 94 HIS A O 1
ATOM 755 N N . GLN A 1 95 ? -5.879 -13.125 2.262 1 96.19 95 GLN A N 1
ATOM 756 C CA . GLN A 1 95 ? -5.504 -12.57 0.966 1 96.19 95 GLN A CA 1
ATOM 757 C C . GLN A 1 95 ? -6.699 -12.539 0.016 1 96.19 95 GLN A C 1
ATOM 759 O O . GLN A 1 95 ? -6.926 -11.539 -0.666 1 96.19 95 GLN A O 1
ATOM 764 N N . ILE A 1 96 ? -7.488 -13.633 0 1 97.19 96 ILE A N 1
ATOM 765 C CA . ILE A 1 96 ? -8.68 -13.734 -0.833 1 97.19 96 ILE A CA 1
ATOM 766 C C . ILE A 1 96 ? -9.688 -12.656 -0.433 1 97.19 96 ILE A C 1
ATOM 768 O O . ILE A 1 96 ? -10.203 -11.938 -1.287 1 97.19 96 ILE A O 1
ATOM 772 N N . GLU A 1 97 ? -9.883 -12.594 0.825 1 96.56 97 GLU A N 1
ATOM 773 C CA . GLU A 1 97 ? -10.844 -11.609 1.322 1 96.56 97 GLU A CA 1
ATOM 774 C C . GLU A 1 97 ? -10.422 -10.188 0.943 1 96.56 97 GLU A C 1
ATOM 776 O O . GLU A 1 97 ? -11.25 -9.383 0.513 1 96.56 97 GLU A O 1
ATOM 781 N N . PHE A 1 98 ? -9.203 -9.898 1.11 1 97.5 98 PHE A N 1
ATOM 782 C CA . PHE A 1 98 ? -8.688 -8.578 0.775 1 97.5 98 PHE A CA 1
ATOM 783 C C . PHE A 1 98 ? -8.875 -8.281 -0.709 1 97.5 98 PHE A C 1
ATOM 785 O O . PHE A 1 98 ? -9.367 -7.215 -1.081 1 97.5 98 PHE A O 1
ATOM 792 N N . MET A 1 99 ? -8.492 -9.211 -1.515 1 98.44 99 MET A N 1
ATOM 793 C CA . MET A 1 99 ? -8.586 -9.031 -2.961 1 98.44 99 MET A CA 1
ATOM 794 C C . MET A 1 99 ? -10.039 -8.867 -3.395 1 98.44 99 MET A C 1
ATOM 796 O O . MET A 1 99 ? -10.344 -8.07 -4.285 1 98.44 99 MET A O 1
ATOM 800 N N . GLU A 1 100 ? -10.898 -9.617 -2.789 1 98.38 100 GLU A N 1
ATOM 801 C CA . GLU A 1 100 ? -12.312 -9.477 -3.096 1 98.38 100 GLU A CA 1
ATOM 802 C C . GLU A 1 100 ? -12.812 -8.07 -2.775 1 98.38 100 GLU A C 1
ATOM 804 O O . GLU A 1 100 ? -13.484 -7.445 -3.596 1 98.38 100 GLU A O 1
ATOM 809 N N . ARG A 1 101 ? -12.508 -7.602 -1.625 1 98.12 101 ARG A N 1
ATOM 810 C CA . ARG A 1 101 ? -12.914 -6.258 -1.227 1 98.12 101 ARG A CA 1
ATOM 811 C C . ARG A 1 101 ? -12.281 -5.203 -2.129 1 98.12 101 ARG A C 1
ATOM 813 O O . ARG A 1 101 ? -12.906 -4.184 -2.434 1 98.12 101 ARG A O 1
ATOM 820 N N . PHE A 1 102 ? -11.047 -5.469 -2.482 1 98.62 102 PHE A N 1
ATOM 821 C CA . PHE A 1 102 ? -10.336 -4.551 -3.367 1 98.62 102 PHE A CA 1
ATOM 822 C C . PHE A 1 102 ? -11.047 -4.434 -4.711 1 98.62 102 PHE A C 1
ATOM 824 O O . PHE A 1 102 ? -11.242 -3.33 -5.223 1 98.62 102 PHE A O 1
ATOM 831 N N . GLU A 1 103 ? -11.492 -5.535 -5.238 1 98.5 103 GLU A N 1
ATOM 832 C CA . GLU A 1 103 ? -12.25 -5.551 -6.488 1 98.5 103 GLU A CA 1
ATOM 833 C C . GLU A 1 103 ? -13.586 -4.832 -6.332 1 98.5 103 GLU A C 1
ATOM 835 O O . GLU A 1 103 ? -14.031 -4.121 -7.242 1 98.5 103 GLU A O 1
ATOM 840 N N . LYS A 1 104 ? -14.164 -5.023 -5.23 1 98.38 104 LYS A N 1
ATOM 841 C CA . LYS A 1 104 ? -15.445 -4.375 -4.969 1 98.38 104 LYS A CA 1
ATOM 842 C C . LYS A 1 104 ? -15.297 -2.855 -4.945 1 98.38 104 LYS A C 1
ATOM 844 O O . LYS A 1 104 ? -16.266 -2.127 -5.16 1 98.38 104 LYS A O 1
ATOM 849 N N . GLN A 1 105 ? -14.102 -2.402 -4.711 1 98.44 105 GLN A N 1
ATOM 850 C CA . GLN A 1 105 ? -13.836 -0.967 -4.73 1 98.44 105 GLN A CA 1
ATOM 851 C C . GLN A 1 105 ? -13.375 -0.511 -6.109 1 98.44 105 GLN A C 1
ATOM 853 O O . GLN A 1 105 ? -12.852 0.592 -6.262 1 98.44 105 GLN A O 1
ATOM 858 N N . GLY A 1 106 ? -13.477 -1.331 -7.066 1 97.88 106 GLY A N 1
ATOM 859 C CA . GLY A 1 106 ? -13.133 -0.958 -8.43 1 97.88 106 GLY A CA 1
ATOM 860 C C . GLY A 1 106 ? -11.672 -1.189 -8.758 1 97.88 106 GLY A C 1
ATOM 861 O O . GLY A 1 106 ? -11.172 -0.706 -9.781 1 97.88 106 GLY A O 1
ATOM 862 N N . GLY A 1 107 ? -10.93 -1.914 -7.906 1 98.56 107 GLY A N 1
ATOM 863 C CA . GLY A 1 107 ? -9.547 -2.26 -8.18 1 98.56 107 GLY A CA 1
ATOM 864 C C . GLY A 1 107 ? -9.398 -3.557 -8.945 1 98.56 107 GLY A C 1
ATOM 865 O O . GLY A 1 107 ? -10.375 -4.262 -9.188 1 98.56 107 GLY A O 1
ATOM 866 N N . ILE A 1 108 ? -8.188 -3.75 -9.367 1 98.75 108 ILE A N 1
ATOM 867 C CA . ILE A 1 108 ? -7.828 -4.996 -10.031 1 98.75 108 ILE A CA 1
ATOM 868 C C . ILE A 1 108 ? -6.852 -5.785 -9.164 1 98.75 108 ILE A C 1
ATOM 870 O O . ILE A 1 108 ? -5.801 -5.27 -8.773 1 98.75 108 ILE A O 1
ATOM 874 N N . SER A 1 109 ? -7.227 -6.988 -8.867 1 98.75 109 SER A N 1
ATOM 875 C CA . SER A 1 109 ? -6.383 -7.867 -8.07 1 98.75 109 SER A CA 1
ATOM 876 C C . SER A 1 109 ? -5.957 -9.094 -8.867 1 98.75 109 SER A C 1
ATOM 878 O O . SER A 1 109 ? -6.711 -9.594 -9.695 1 98.75 109 SER A O 1
ATOM 880 N N . PHE A 1 110 ? -4.742 -9.57 -8.578 1 98.88 110 PHE A N 1
ATOM 881 C CA . PHE A 1 110 ? -4.254 -10.758 -9.266 1 98.88 110 PHE A CA 1
ATOM 882 C C . PHE A 1 110 ? -3.119 -11.406 -8.484 1 98.88 110 PHE A C 1
ATOM 884 O O . PHE A 1 110 ? -2.707 -10.898 -7.441 1 98.88 110 PHE A O 1
ATOM 891 N N . LEU A 1 111 ? -2.699 -12.547 -8.945 1 98.81 111 LEU A N 1
ATOM 892 C CA . LEU A 1 111 ? -1.514 -13.242 -8.453 1 98.81 111 LEU A CA 1
ATOM 893 C C . LEU A 1 111 ? -0.439 -13.32 -9.531 1 98.81 111 LEU A C 1
ATOM 895 O O . LEU A 1 111 ? -0.752 -13.43 -10.719 1 98.81 111 LEU A O 1
ATOM 899 N N . LEU A 1 112 ? 0.762 -13.164 -9.109 1 98.81 112 LEU A N 1
ATOM 900 C CA . LEU A 1 112 ? 1.896 -13.609 -9.906 1 98.81 112 LEU A CA 1
ATOM 901 C C . LEU A 1 112 ? 2.482 -14.898 -9.344 1 98.81 112 LEU A C 1
ATOM 903 O O . LEU A 1 112 ? 2.938 -14.93 -8.195 1 98.81 112 LEU A O 1
ATOM 907 N N . ILE A 1 113 ? 2.404 -15.914 -10.117 1 98.5 113 ILE A N 1
ATOM 908 C CA . ILE A 1 113 ? 2.875 -17.219 -9.656 1 98.5 113 ILE A CA 1
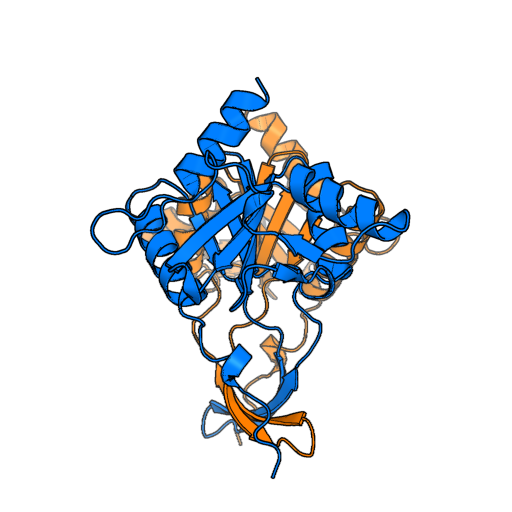ATOM 909 C C . ILE A 1 113 ? 4.074 -17.656 -10.5 1 98.5 113 ILE A C 1
ATOM 911 O O . ILE A 1 113 ? 3.955 -17.844 -11.711 1 98.5 113 ILE A O 1
ATOM 915 N N . TYR A 1 114 ? 5.172 -17.844 -9.844 1 98.25 114 TYR A N 1
ATOM 916 C CA . TYR A 1 114 ? 6.398 -18.266 -10.516 1 98.25 114 TYR A CA 1
ATOM 917 C C . TYR A 1 114 ? 6.648 -19.75 -10.312 1 98.25 114 TYR A C 1
ATOM 919 O O . TYR A 1 114 ? 6.922 -20.188 -9.188 1 98.25 114 TYR A O 1
ATOM 927 N N . PHE A 1 115 ? 6.543 -20.516 -11.391 1 97.62 115 PHE A N 1
ATOM 928 C CA . PHE A 1 115 ? 6.922 -21.938 -11.367 1 97.62 115 PHE A CA 1
ATOM 929 C C . PHE A 1 115 ? 8.422 -22.094 -11.586 1 97.62 115 PHE A C 1
ATOM 931 O O . PHE A 1 115 ? 8.891 -22.062 -12.727 1 97.62 115 PHE A O 1
ATOM 938 N N . THR A 1 116 ? 9.086 -22.281 -10.484 1 96.06 116 THR A N 1
ATOM 939 C CA . THR A 1 116 ? 10.547 -22.203 -10.477 1 96.06 116 THR A CA 1
ATOM 940 C C . THR A 1 116 ? 11.148 -23.25 -11.406 1 96.06 116 THR A C 1
ATOM 942 O O . THR A 1 116 ? 12.109 -22.984 -12.125 1 96.06 116 THR A O 1
ATOM 945 N N . HIS A 1 117 ? 10.609 -24.438 -11.406 1 94.62 117 HIS A N 1
ATOM 946 C CA . HIS A 1 117 ? 11.172 -25.516 -12.219 1 94.62 117 HIS A CA 1
ATOM 947 C C . HIS A 1 117 ? 10.938 -25.266 -13.703 1 94.62 117 HIS A C 1
ATOM 949 O O . HIS A 1 117 ? 11.695 -25.766 -14.547 1 94.62 117 HIS A O 1
ATOM 955 N N . ARG A 1 118 ? 9.836 -24.484 -14 1 95.81 118 ARG A N 1
ATOM 956 C CA . ARG A 1 118 ? 9.516 -24.156 -15.383 1 95.81 118 ARG A CA 1
ATOM 957 C C . ARG A 1 118 ? 10.133 -22.812 -15.781 1 95.81 118 ARG A C 1
ATOM 959 O O . ARG A 1 118 ? 10.125 -22.453 -16.953 1 95.81 118 ARG A O 1
ATOM 966 N N . GLN A 1 119 ? 10.664 -22.109 -14.789 1 95.44 119 GLN A N 1
ATOM 967 C CA . GLN A 1 119 ? 11.133 -20.75 -14.992 1 95.44 119 GLN A CA 1
ATOM 968 C C . GLN A 1 119 ? 10.094 -19.906 -15.727 1 95.44 119 GLN A C 1
ATOM 970 O O . GLN A 1 119 ? 10.414 -19.219 -16.703 1 95.44 119 GLN A O 1
ATOM 975 N N . ALA A 1 120 ? 8.898 -20.047 -15.297 1 97.56 120 ALA A N 1
ATOM 976 C CA . ALA A 1 120 ? 7.762 -19.359 -15.906 1 97.56 120 ALA A CA 1
ATOM 977 C C . ALA A 1 120 ? 6.906 -18.672 -14.852 1 97.56 120 ALA A C 1
ATOM 979 O O . ALA A 1 120 ? 6.672 -19.234 -13.773 1 97.56 120 ALA A O 1
ATOM 980 N N . CYS A 1 121 ? 6.461 -17.438 -15.188 1 98.56 121 CYS A N 1
ATOM 981 C CA . CYS A 1 121 ? 5.578 -16.672 -14.32 1 98.56 121 CYS A CA 1
ATOM 982 C C . CYS A 1 121 ? 4.184 -16.562 -14.922 1 98.56 121 CYS A C 1
ATOM 984 O O . CYS A 1 121 ? 4.039 -16.234 -16.109 1 98.56 121 CYS A O 1
ATOM 986 N N . TYR A 1 122 ? 3.221 -16.828 -14.156 1 98.81 122 TYR A N 1
ATOM 987 C CA . TYR A 1 122 ? 1.835 -16.766 -14.609 1 98.81 122 TYR A CA 1
ATOM 988 C C . TYR A 1 122 ? 1.074 -15.648 -13.922 1 98.81 122 TYR A C 1
ATOM 990 O O . TYR A 1 122 ? 1.188 -15.469 -12.703 1 98.81 122 TYR A O 1
ATOM 998 N N . PHE A 1 123 ? 0.402 -14.891 -14.719 1 98.94 123 PHE A N 1
ATOM 999 C CA . PHE A 1 123 ? -0.535 -13.875 -14.25 1 98.94 123 PHE A CA 1
ATOM 1000 C C . PHE A 1 123 ? -1.93 -14.469 -14.078 1 98.94 123 PHE A C 1
ATOM 1002 O O . PHE A 1 123 ? -2.598 -14.797 -15.062 1 98.94 123 PHE A O 1
ATOM 1009 N N . MET A 1 124 ? -2.344 -14.602 -12.844 1 98.88 124 MET A N 1
ATOM 1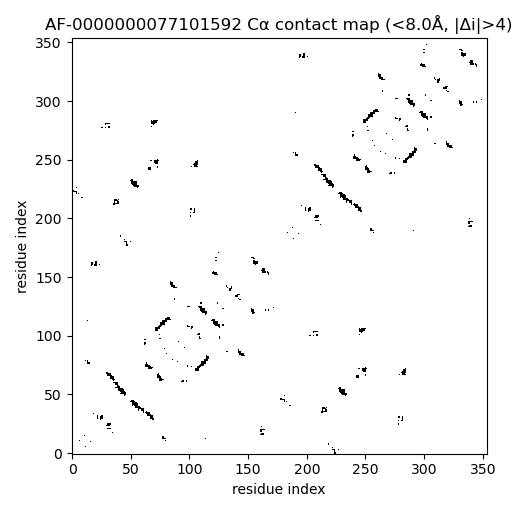010 C CA . MET A 1 124 ? -3.662 -15.18 -12.578 1 98.88 124 MET A CA 1
ATOM 1011 C C . MET A 1 124 ? -4.629 -14.109 -12.086 1 98.88 124 MET A C 1
ATOM 1013 O O . MET A 1 124 ? -4.461 -13.57 -10.992 1 98.88 124 MET A O 1
ATOM 1017 N N . SER A 1 125 ? -5.656 -13.836 -12.836 1 98.75 125 SER A N 1
ATOM 1018 C CA . SER A 1 125 ? -6.652 -12.852 -12.414 1 98.75 125 SER A CA 1
ATOM 1019 C C . SER A 1 125 ? -7.387 -13.312 -11.164 1 98.75 125 SER A C 1
ATOM 1021 O O . SER A 1 125 ? -7.371 -14.492 -10.82 1 98.75 125 SER A O 1
ATOM 1023 N N . PHE A 1 126 ? -7.977 -12.406 -10.492 1 98.75 126 PHE A N 1
ATOM 1024 C CA . PHE A 1 126 ? -8.758 -12.773 -9.32 1 98.75 126 PHE A CA 1
ATOM 1025 C C . PHE A 1 126 ? -9.922 -13.68 -9.703 1 98.75 126 PHE A C 1
ATOM 1027 O O . PHE A 1 126 ? -10.25 -14.625 -8.984 1 98.75 126 PHE A O 1
ATOM 1034 N N . GLU A 1 127 ? -10.516 -13.367 -10.797 1 98.38 127 GLU A N 1
ATOM 1035 C CA . GLU A 1 127 ? -11.594 -14.219 -11.289 1 98.38 127 GLU A CA 1
ATOM 1036 C C . GLU A 1 127 ? -11.133 -15.664 -11.438 1 98.38 127 GLU A C 1
ATOM 1038 O O . GLU A 1 127 ? -11.82 -16.594 -11.008 1 98.38 127 GLU A O 1
ATOM 1043 N N . GLU A 1 128 ? -10.055 -15.836 -12.086 1 98.62 128 GLU A N 1
ATOM 1044 C CA . GLU A 1 128 ? -9.5 -17.172 -12.258 1 98.62 128 GLU A CA 1
ATOM 1045 C C . GLU A 1 128 ? -9.156 -17.812 -10.906 1 98.62 128 GLU A C 1
ATOM 1047 O O . GLU A 1 128 ? -9.391 -19 -10.695 1 98.62 128 GLU A O 1
ATOM 1052 N N . THR A 1 129 ? -8.57 -17.031 -10 1 98.69 129 THR A N 1
ATOM 1053 C CA . THR A 1 129 ? -8.273 -17.5 -8.648 1 98.69 129 THR A CA 1
ATOM 1054 C C . THR A 1 129 ? -9.531 -18.047 -7.98 1 98.69 129 THR A C 1
ATOM 1056 O O . THR A 1 129 ? -9.508 -19.141 -7.406 1 98.69 129 THR A O 1
ATOM 1059 N N . MET A 1 130 ? -10.586 -17.312 -8.125 1 98.56 130 MET A N 1
ATOM 1060 C CA . MET A 1 130 ? -11.836 -17.688 -7.469 1 98.56 130 MET A CA 1
ATOM 1061 C C . MET A 1 130 ? -12.422 -18.953 -8.094 1 98.56 130 MET A C 1
ATOM 1063 O O . MET A 1 130 ? -13.07 -19.734 -7.414 1 98.56 130 MET A O 1
ATOM 1067 N N . LYS A 1 131 ? -12.141 -19.125 -9.383 1 98.25 131 LYS A N 1
ATOM 1068 C CA . LYS A 1 131 ? -12.562 -20.375 -10.023 1 98.25 131 LYS A CA 1
ATOM 1069 C C . LYS A 1 131 ? -11.938 -21.578 -9.344 1 98.25 131 LYS A C 1
ATOM 1071 O O . LYS A 1 131 ? -12.633 -22.531 -8.984 1 98.25 131 LYS A O 1
ATOM 1076 N N . TYR A 1 132 ? -10.641 -21.531 -9.117 1 98.31 132 TYR A N 1
ATOM 1077 C CA . TYR A 1 132 ? -9.945 -22.641 -8.461 1 98.31 132 TYR A CA 1
ATOM 1078 C C . TYR A 1 132 ? -10.32 -22.719 -6.988 1 98.31 132 TYR A C 1
ATOM 1080 O O . TYR A 1 132 ? -10.477 -23.812 -6.441 1 98.31 132 TYR A O 1
ATOM 1088 N N . TRP A 1 133 ? -10.461 -21.594 -6.344 1 97.88 133 TRP A N 1
ATOM 1089 C CA . TRP A 1 133 ? -10.797 -21.516 -4.926 1 97.88 133 TRP A CA 1
ATOM 1090 C C . TRP A 1 133 ? -12.164 -22.141 -4.656 1 97.88 133 TRP A C 1
ATOM 1092 O O . TRP A 1 133 ? -12.312 -22.969 -3.75 1 97.88 133 TRP A O 1
ATOM 1102 N N . ASN A 1 134 ? -13.117 -21.797 -5.473 1 97.38 134 ASN A N 1
ATOM 1103 C CA . ASN A 1 134 ? -14.477 -22.281 -5.309 1 97.38 134 ASN A CA 1
ATOM 1104 C C . ASN A 1 134 ? -14.586 -23.766 -5.648 1 97.38 134 ASN A C 1
ATOM 1106 O O . ASN A 1 134 ? -15.375 -24.484 -5.047 1 97.38 134 ASN A O 1
ATOM 1110 N N . ARG A 1 135 ? -13.844 -24.125 -6.645 1 96 135 ARG A N 1
ATOM 1111 C CA . ARG A 1 135 ? -13.828 -25.531 -6.992 1 96 135 ARG A CA 1
ATOM 1112 C C . ARG A 1 135 ? -13.43 -26.391 -5.793 1 96 135 ARG A C 1
ATOM 1114 O O . ARG A 1 135 ? -14 -27.453 -5.562 1 96 135 ARG A O 1
ATOM 1121 N N . GLN A 1 136 ? -12.43 -25.906 -5.07 1 95.75 136 GLN A N 1
ATOM 1122 C CA . GLN A 1 136 ? -12 -26.625 -3.873 1 95.75 136 GLN A CA 1
ATOM 1123 C C . GLN A 1 136 ? -13.109 -26.656 -2.826 1 95.75 136 GLN A C 1
ATOM 1125 O O . GLN A 1 136 ? -13.328 -27.672 -2.176 1 95.75 136 GLN A O 1
ATOM 1130 N N . LEU A 1 137 ? -13.758 -25.609 -2.637 1 95.06 137 LEU A N 1
ATOM 1131 C CA . LEU A 1 137 ? -14.828 -25.5 -1.65 1 95.06 137 LEU A CA 1
ATOM 1132 C C . LEU A 1 137 ? -15.992 -26.422 -2.006 1 95.06 137 LEU A C 1
ATOM 1134 O O . LEU A 1 137 ? -16.719 -26.859 -1.123 1 95.06 137 LEU A O 1
ATOM 1138 N N . ASN A 1 138 ? -16.109 -26.766 -3.256 1 96.25 138 ASN A N 1
ATOM 1139 C CA . ASN A 1 138 ? -17.203 -27.609 -3.729 1 96.25 138 ASN A CA 1
ATOM 1140 C C . ASN A 1 138 ? -16.766 -29.062 -3.869 1 96.25 138 ASN A C 1
ATOM 1142 O O . ASN A 1 138 ? -17.344 -29.828 -4.648 1 96.25 138 ASN A O 1
ATOM 1146 N N . GLY A 1 139 ? -15.688 -29.422 -3.266 1 96.25 139 GLY A N 1
ATOM 1147 C CA . GLY A 1 139 ? -15.266 -30.812 -3.189 1 96.25 139 GLY A CA 1
ATOM 1148 C C . GLY A 1 139 ? -14.297 -31.203 -4.285 1 96.25 139 GLY A C 1
ATOM 1149 O O . GLY A 1 139 ? -13.984 -32.375 -4.461 1 96.25 139 GLY A O 1
ATOM 1150 N N . GLY A 1 140 ? -13.883 -30.219 -5.035 1 96.75 140 GLY A N 1
ATOM 1151 C CA . GLY A 1 140 ? -12.898 -30.469 -6.07 1 96.75 140 GLY A CA 1
ATOM 1152 C C . GLY A 1 140 ? -11.477 -30.516 -5.543 1 96.75 140 GLY A C 1
ATOM 1153 O O . GLY A 1 140 ? -11.258 -30.562 -4.332 1 96.75 140 GLY A O 1
ATOM 1154 N N . PRO A 1 141 ? -10.516 -30.547 -6.457 1 97.25 141 PRO A N 1
ATOM 1155 C CA . PRO A 1 141 ? -9.102 -30.594 -6.07 1 97.25 141 PRO A CA 1
ATOM 1156 C C . PRO A 1 141 ? -8.672 -29.375 -5.277 1 97.25 141 PRO A C 1
ATOM 1158 O O . PRO A 1 141 ? -9.117 -28.25 -5.562 1 97.25 141 PRO A O 1
ATOM 1161 N N . LYS A 1 142 ? -7.742 -29.531 -4.406 1 97.88 142 LYS A N 1
ATOM 1162 C CA . LYS A 1 142 ? -7.199 -28.453 -3.578 1 97.88 142 LYS A CA 1
ATOM 1163 C C . LYS A 1 142 ? -5.938 -27.875 -4.199 1 97.88 142 LYS A C 1
ATOM 1165 O O . LYS A 1 142 ? -5.035 -27.422 -3.486 1 97.88 142 LYS A O 1
ATOM 1170 N N . HIS A 1 143 ? -5.816 -28.016 -5.43 1 98.38 143 HIS A N 1
ATOM 1171 C CA . HIS A 1 143 ? -4.691 -27.531 -6.227 1 98.38 143 HIS A CA 1
ATOM 1172 C C . HIS A 1 143 ? -5.117 -27.25 -7.664 1 98.38 143 HIS A C 1
ATOM 1174 O O . HIS A 1 143 ? -6.234 -27.578 -8.062 1 98.38 143 HIS A O 1
ATOM 1180 N N . PHE A 1 144 ? -4.336 -26.641 -8.445 1 98.5 144 PHE A N 1
ATOM 1181 C CA . PHE A 1 144 ? -4.438 -26.625 -9.898 1 98.5 144 PHE A CA 1
ATOM 1182 C C . PHE A 1 144 ? -3.098 -26.969 -10.539 1 98.5 144 PHE A C 1
ATOM 1184 O O . PHE A 1 144 ? -2.049 -26.828 -9.914 1 98.5 144 PHE A O 1
ATOM 1191 N N . LYS A 1 145 ? -3.223 -27.422 -11.719 1 98.25 145 LYS A N 1
ATOM 1192 C CA . LYS A 1 145 ? -2.031 -27.875 -12.43 1 98.25 145 LYS A CA 1
ATOM 1193 C C . LYS A 1 145 ? -1.564 -26.828 -13.445 1 98.25 145 LYS A C 1
ATOM 1195 O O . LYS A 1 145 ? -2.381 -26.109 -14.016 1 98.25 145 LYS A O 1
ATOM 1200 N N . PHE A 1 146 ? -0.299 -26.844 -13.688 1 98.44 146 PHE A N 1
ATOM 1201 C CA . PHE A 1 146 ? 0.326 -25.984 -14.68 1 98.44 146 PHE A CA 1
ATOM 1202 C C . PHE A 1 146 ? -0.383 -26.109 -16.031 1 98.44 146 PHE A C 1
ATOM 1204 O O . PHE A 1 146 ? -0.618 -25.109 -16.703 1 98.44 146 PHE A O 1
ATOM 1211 N N . GLU A 1 147 ? -0.805 -27.281 -16.406 1 97.94 147 GLU A N 1
ATOM 1212 C CA . GLU A 1 147 ? -1.394 -27.562 -17.703 1 97.94 147 GLU A CA 1
ATOM 1213 C C . GLU A 1 147 ? -2.812 -27 -17.797 1 97.94 147 GLU A C 1
ATOM 1215 O O . GLU A 1 147 ? -3.381 -26.922 -18.891 1 97.94 147 GLU A O 1
ATOM 1220 N N . GLU A 1 148 ? -3.385 -26.609 -16.656 1 98.19 148 GLU A N 1
ATOM 1221 C CA . GLU A 1 148 ? -4.738 -26.062 -16.641 1 98.19 148 GLU A CA 1
ATOM 1222 C C . GLU A 1 148 ? -4.727 -24.562 -16.953 1 98.19 148 GLU A C 1
ATOM 1224 O O . GLU A 1 148 ? -5.777 -23.969 -17.203 1 98.19 148 GLU A O 1
ATOM 1229 N N . LEU A 1 149 ? -3.562 -23.984 -16.969 1 98.44 149 LEU A N 1
ATOM 1230 C CA . LEU A 1 149 ? -3.441 -22.531 -17.062 1 98.44 149 LEU A CA 1
ATOM 1231 C C . LEU A 1 149 ? -3.564 -22.062 -18.5 1 98.44 149 LEU A C 1
ATOM 1233 O O . LEU A 1 149 ? -3.25 -22.797 -19.438 1 98.44 149 LEU A O 1
ATOM 1237 N N . ASP A 1 150 ? -4.043 -20.891 -18.641 1 98.06 150 ASP A N 1
ATOM 1238 C CA . ASP A 1 150 ? -4.18 -20.25 -19.953 1 98.06 150 ASP A CA 1
ATOM 1239 C C . ASP A 1 150 ? -2.832 -19.766 -20.469 1 98.06 150 ASP A C 1
ATOM 1241 O O . ASP A 1 150 ? -2.229 -18.859 -19.875 1 98.06 150 ASP A O 1
ATOM 1245 N N . ALA A 1 151 ? -2.404 -20.25 -21.609 1 97.31 151 ALA A N 1
ATOM 1246 C CA . ALA A 1 151 ? -1.101 -19.938 -22.188 1 97.31 151 ALA A CA 1
ATOM 1247 C C . ALA A 1 151 ? -0.966 -18.438 -22.453 1 97.31 151 ALA A C 1
ATOM 1249 O O . ALA A 1 151 ? 0.143 -17.891 -22.469 1 97.31 151 ALA A O 1
ATOM 1250 N N . GLY A 1 152 ? -2.055 -17.766 -22.609 1 97.44 152 GLY A N 1
ATOM 1251 C CA . GLY A 1 152 ? -2.057 -16.359 -22.953 1 97.44 152 GLY A CA 1
ATOM 1252 C C . GLY A 1 152 ? -1.712 -15.453 -21.781 1 97.44 152 GLY A C 1
ATOM 1253 O O . GLY A 1 152 ? -1.483 -14.25 -21.969 1 97.44 152 GLY A O 1
ATOM 1254 N N . PHE A 1 153 ? -1.535 -16.031 -20.609 1 98.75 153 PHE A N 1
ATOM 1255 C CA . PHE A 1 153 ? -1.339 -15.18 -19.453 1 98.75 153 PHE A CA 1
ATOM 1256 C C . PHE A 1 153 ? -0.031 -15.516 -18.75 1 98.75 153 PHE A C 1
ATOM 1258 O O . PHE A 1 153 ? 0.161 -15.156 -17.578 1 98.75 153 PHE A O 1
ATOM 1265 N N . PHE A 1 154 ? 0.838 -16.266 -19.469 1 98.81 154 PHE A N 1
ATOM 1266 C CA . PHE A 1 154 ? 2.217 -16.312 -19 1 98.81 154 PHE A CA 1
ATOM 1267 C C . PHE A 1 154 ? 2.926 -14.992 -19.25 1 98.81 154 PHE A C 1
ATOM 1269 O O . PHE A 1 154 ? 2.85 -14.445 -20.359 1 98.81 154 PHE A O 1
ATOM 1276 N N . VAL A 1 155 ? 3.561 -14.477 -18.266 1 98.88 155 VAL A N 1
ATOM 1277 C CA . VAL A 1 155 ? 4.133 -13.133 -18.297 1 98.88 155 VAL A CA 1
ATOM 1278 C C . VAL A 1 155 ? 5.41 -13.141 -19.141 1 98.88 155 VAL A C 1
ATOM 1280 O O . VAL A 1 155 ? 6.324 -13.922 -18.875 1 98.88 155 VAL A O 1
ATOM 1283 N N . PRO A 1 156 ? 5.473 -12.312 -20.094 1 98.5 156 PRO A N 1
ATOM 1284 C CA . PRO A 1 156 ? 6.703 -12.273 -20.891 1 98.5 156 PRO A CA 1
ATOM 1285 C C . PRO A 1 156 ? 7.883 -11.68 -20.125 1 98.5 156 PRO A C 1
ATOM 1287 O O . PRO A 1 156 ? 7.707 -10.742 -19.344 1 98.5 156 PRO A O 1
ATOM 1290 N N . MET A 1 157 ? 9.047 -12.312 -20.328 1 97.38 157 MET A N 1
ATOM 1291 C CA . MET A 1 157 ? 10.312 -11.75 -19.859 1 97.38 157 MET A CA 1
ATOM 1292 C C . MET A 1 157 ? 10.961 -10.898 -20.938 1 97.38 157 MET A C 1
ATOM 1294 O O . MET A 1 157 ? 11.25 -11.391 -22.031 1 97.38 157 MET A O 1
ATOM 1298 N N . LYS A 1 158 ? 11.203 -9.648 -20.609 1 97.31 158 LYS A N 1
ATOM 1299 C CA . LYS A 1 158 ? 11.789 -8.734 -21.594 1 97.31 158 LYS A CA 1
ATOM 1300 C C . LYS A 1 158 ? 13.258 -8.461 -21.266 1 97.31 158 LYS A C 1
ATOM 1302 O O . LYS A 1 158 ? 13.781 -8.961 -20.266 1 97.31 158 LYS A O 1
ATOM 1307 N N . LYS A 1 159 ? 13.859 -7.75 -22.219 1 95.56 159 LYS A N 1
ATOM 1308 C CA . LYS A 1 159 ? 15.258 -7.359 -22.016 1 95.56 159 LYS A CA 1
ATOM 1309 C C . LYS A 1 159 ? 15.438 -6.656 -20.672 1 95.56 159 LYS A C 1
ATOM 1311 O O . LYS A 1 159 ? 14.609 -5.828 -20.281 1 95.56 159 LYS A O 1
ATOM 1316 N N . GLY A 1 160 ? 16.578 -7.074 -19.969 1 95.5 160 GLY A N 1
ATOM 1317 C CA . GLY A 1 160 ? 16.859 -6.469 -18.672 1 95.5 160 GLY A CA 1
ATOM 1318 C C . GLY A 1 160 ? 16.172 -7.168 -17.516 1 95.5 160 GLY A C 1
ATOM 1319 O O . GLY A 1 160 ? 15.984 -6.582 -16.453 1 95.5 160 GLY A O 1
ATOM 1320 N N . MET A 1 161 ? 15.633 -8.328 -17.766 1 95.19 161 MET A N 1
ATOM 1321 C CA . MET A 1 161 ? 14.992 -9.148 -16.75 1 95.19 161 MET A CA 1
ATOM 1322 C C . MET A 1 161 ? 13.734 -8.477 -16.219 1 95.19 161 MET A C 1
ATOM 1324 O O . MET A 1 161 ? 13.531 -8.398 -15 1 95.19 161 MET A O 1
ATOM 1328 N N . ILE A 1 162 ? 13.008 -7.961 -17.188 1 97.25 162 ILE A N 1
ATOM 1329 C CA . ILE A 1 162 ? 11.75 -7.312 -16.828 1 97.25 162 ILE A CA 1
ATOM 1330 C C . ILE A 1 162 ? 10.602 -8.312 -16.969 1 97.25 162 ILE A C 1
ATOM 1332 O O . ILE A 1 162 ? 10.305 -8.789 -18.062 1 97.25 162 ILE A O 1
ATOM 1336 N N . LEU A 1 163 ? 10.039 -8.625 -15.859 1 98.38 163 LEU A N 1
ATOM 1337 C CA . LEU A 1 163 ? 8.82 -9.438 -15.836 1 98.38 163 LEU A CA 1
ATOM 1338 C C . LEU A 1 163 ? 7.598 -8.586 -16.172 1 98.38 163 LEU A C 1
ATOM 1340 O O . LEU A 1 163 ? 6.918 -8.094 -15.266 1 98.38 163 LEU A O 1
ATOM 1344 N N . HIS A 1 164 ? 7.234 -8.445 -17.406 1 98.75 164 HIS A N 1
ATOM 1345 C CA . HIS A 1 164 ? 6.32 -7.426 -17.906 1 98.75 164 HIS A CA 1
ATOM 1346 C C . HIS A 1 164 ? 4.867 -7.828 -17.672 1 98.75 164 HIS A C 1
ATOM 1348 O O . HIS A 1 164 ? 4.129 -8.07 -18.625 1 98.75 164 HIS A O 1
ATOM 1354 N N . TYR A 1 165 ? 4.434 -7.801 -16.469 1 98.88 165 TYR A N 1
ATOM 1355 C CA . TYR A 1 165 ? 3.102 -8.281 -16.109 1 98.88 165 TYR A CA 1
ATOM 1356 C C . TYR A 1 165 ? 2.037 -7.266 -16.531 1 98.88 165 TYR A C 1
ATOM 1358 O O . TYR A 1 165 ? 0.846 -7.59 -16.562 1 98.88 165 TYR A O 1
ATOM 1366 N N . LEU A 1 166 ? 2.396 -6.039 -16.906 1 98.75 166 LEU A N 1
ATOM 1367 C CA . LEU A 1 166 ? 1.43 -5.062 -17.406 1 98.75 166 LEU A CA 1
ATOM 1368 C C . LEU A 1 166 ? 0.836 -5.508 -18.734 1 98.75 166 LEU A C 1
ATOM 1370 O O . LEU A 1 166 ? -0.288 -5.133 -19.078 1 98.75 166 LEU A O 1
ATOM 1374 N N . GLU A 1 167 ? 1.571 -6.27 -19.469 1 98.44 167 GLU A N 1
ATOM 1375 C CA . GLU A 1 167 ? 1.022 -6.801 -20.719 1 98.44 167 GLU A CA 1
ATOM 1376 C C . GLU A 1 167 ? -0.165 -7.723 -20.438 1 98.44 167 GLU A C 1
ATOM 1378 O O . GLU A 1 167 ? -1.167 -7.68 -21.156 1 98.44 167 GLU A O 1
ATOM 1383 N N . CYS A 1 168 ? -0.004 -8.531 -19.453 1 98.62 168 CYS A N 1
ATOM 1384 C CA . CYS A 1 168 ? -1.096 -9.422 -19.078 1 98.62 168 CYS A CA 1
ATOM 1385 C C . CYS A 1 168 ? -2.268 -8.633 -18.5 1 98.62 168 CYS A C 1
ATOM 1387 O O . CYS A 1 168 ? -3.426 -8.945 -18.781 1 98.62 168 CYS A O 1
ATOM 1389 N N . LEU A 1 169 ? -1.929 -7.609 -17.719 1 98.62 169 LEU A N 1
ATOM 1390 C CA . LEU A 1 169 ? -2.977 -6.746 -17.188 1 98.62 169 LEU A CA 1
ATOM 1391 C C . LEU A 1 169 ? -3.764 -6.09 -18.312 1 98.62 169 LEU A C 1
ATOM 1393 O O . LEU A 1 169 ? -4.996 -6.031 -18.266 1 98.62 169 LEU A O 1
ATOM 1397 N N . ASN A 1 170 ? -3.061 -5.602 -19.297 1 97.94 170 ASN A N 1
ATOM 1398 C CA . ASN A 1 170 ? -3.705 -4.992 -20.453 1 97.94 170 ASN A CA 1
ATOM 1399 C C . ASN A 1 170 ? -4.613 -5.98 -21.172 1 97.94 170 ASN A C 1
ATOM 1401 O O . ASN A 1 170 ? -5.719 -5.629 -21.578 1 97.94 170 ASN A O 1
ATOM 1405 N N . LYS A 1 171 ? -4.152 -7.133 -21.328 1 97.81 171 LYS A N 1
ATOM 1406 C CA . LYS A 1 171 ? -4.945 -8.18 -21.969 1 97.81 171 LYS A CA 1
ATOM 1407 C C . LYS A 1 171 ? -6.219 -8.461 -21.188 1 97.81 171 LYS A C 1
ATOM 1409 O O . LYS A 1 171 ? -7.293 -8.625 -21.766 1 97.81 171 LYS A O 1
ATOM 1414 N N . LEU A 1 172 ? -6.086 -8.57 -19.891 1 97.56 172 LEU A N 1
ATOM 1415 C CA . LEU A 1 172 ? -7.238 -8.789 -19.016 1 97.56 172 LEU A CA 1
ATOM 1416 C C . LEU A 1 172 ? -8.281 -7.691 -19.219 1 97.56 172 LEU A C 1
ATOM 1418 O O . LEU A 1 172 ? -9.469 -7.977 -19.359 1 97.56 172 LEU A O 1
ATOM 1422 N N . LEU A 1 173 ? -7.781 -6.465 -19.25 1 96.19 173 LEU A N 1
ATOM 1423 C CA . LEU A 1 173 ? -8.672 -5.312 -19.375 1 96.19 173 LEU A CA 1
ATOM 1424 C C . LEU A 1 173 ? -9.336 -5.27 -20.75 1 96.19 173 LEU A C 1
ATOM 1426 O O . LEU A 1 173 ? -10.492 -4.875 -20.859 1 96.19 173 LEU A O 1
ATOM 1430 N N . ALA A 1 174 ? -8.602 -5.668 -21.75 1 93.38 174 ALA A N 1
ATOM 1431 C CA . ALA A 1 174 ? -9.133 -5.695 -23.109 1 93.38 174 ALA A CA 1
ATOM 1432 C C . ALA A 1 174 ? -10.234 -6.738 -23.234 1 93.38 174 ALA A C 1
ATOM 1434 O O . ALA A 1 174 ? -11.156 -6.578 -24.047 1 93.38 174 ALA A O 1
ATOM 1435 N N . GLY A 1 175 ? -10.094 -7.789 -22.453 1 88.81 175 GLY A N 1
ATOM 1436 C CA . GLY A 1 175 ? -11.109 -8.836 -22.484 1 88.81 175 GLY A CA 1
ATOM 1437 C C . GLY A 1 175 ? -12.367 -8.477 -21.734 1 88.81 175 GLY A C 1
ATOM 1438 O O . GLY A 1 175 ? -13.43 -9.062 -21.969 1 88.81 175 GLY A O 1
ATOM 1439 N N . ARG A 1 176 ? -12.367 -7.574 -20.828 1 75.19 176 ARG A N 1
ATOM 1440 C CA . ARG A 1 176 ? -13.523 -7.117 -20.062 1 75.19 176 ARG A CA 1
ATOM 1441 C C . ARG A 1 176 ? -14.359 -6.133 -20.875 1 75.19 176 ARG A C 1
ATOM 1443 O O . ARG A 1 176 ? -15.508 -5.84 -20.516 1 75.19 176 ARG A O 1
ATOM 1450 N N . ARG A 1 177 ? -13.812 -5.617 -22 1 60.94 177 ARG A N 1
ATOM 1451 C CA . ARG A 1 177 ? -14.562 -4.711 -22.859 1 60.94 177 ARG A CA 1
ATOM 1452 C C . ARG A 1 177 ? -15.391 -5.48 -23.875 1 60.94 177 ARG A C 1
ATOM 1454 O O . ARG A 1 177 ? -14.945 -6.508 -24.406 1 60.94 177 ARG A O 1
ATOM 1461 N N . MET B 1 1 ? 20.547 8.516 28.328 1 23.2 1 MET B N 1
ATOM 1462 C CA . MET B 1 1 ? 20.047 7.316 27.672 1 23.2 1 MET B CA 1
ATOM 1463 C C . MET B 1 1 ? 18.922 7.668 26.688 1 23.2 1 MET B C 1
ATOM 1465 O O . MET B 1 1 ? 17.875 8.172 27.094 1 23.2 1 MET B O 1
ATOM 1469 N N . GLY B 1 2 ? 19.172 8.203 25.578 1 29.64 2 GLY B N 1
ATOM 1470 C CA . GLY B 1 2 ? 18.25 8.875 24.688 1 29.64 2 GLY B CA 1
ATOM 1471 C C . GLY B 1 2 ? 17.094 7.988 24.234 1 29.64 2 GLY B C 1
ATOM 1472 O O . GLY B 1 2 ? 17.328 6.883 23.734 1 29.64 2 GLY B O 1
ATOM 1473 N N . THR B 1 3 ? 16.094 7.906 24.969 1 31.59 3 THR B N 1
ATOM 1474 C CA . THR B 1 3 ? 14.828 7.273 24.641 1 31.59 3 THR B CA 1
ATOM 1475 C C . THR B 1 3 ? 14.422 7.57 23.203 1 31.59 3 THR B C 1
ATOM 1477 O O . THR B 1 3 ? 14.18 8.727 22.844 1 31.59 3 THR B O 1
ATOM 1480 N N . TRP B 1 4 ? 15.133 7.074 22.266 1 34.78 4 TRP B N 1
ATOM 1481 C CA . TRP B 1 4 ? 14.578 7.199 20.922 1 34.78 4 TRP B CA 1
ATOM 1482 C C . TRP B 1 4 ? 13.055 7.145 20.953 1 34.78 4 TRP B C 1
ATOM 1484 O O . TRP B 1 4 ? 12.469 6.309 21.656 1 34.78 4 TRP B O 1
ATOM 1494 N N . ASN B 1 5 ? 12.391 8.148 20.891 1 37.47 5 ASN B N 1
ATOM 1495 C CA . ASN B 1 5 ? 10.945 8.367 20.891 1 37.47 5 ASN B CA 1
ATOM 1496 C C . ASN B 1 5 ? 10.227 7.344 20.031 1 37.47 5 ASN B C 1
ATOM 1498 O O . ASN B 1 5 ? 10.25 7.434 18.797 1 37.47 5 ASN B O 1
ATOM 1502 N N . LEU B 1 6 ? 10.297 6.039 20.359 1 44.16 6 LEU B N 1
ATOM 1503 C CA . LEU B 1 6 ? 9.344 5.059 19.859 1 44.16 6 LEU B CA 1
ATOM 1504 C C . LEU B 1 6 ? 7.984 5.703 19.609 1 44.16 6 LEU B C 1
ATOM 1506 O O . LEU B 1 6 ? 7.004 5.008 19.328 1 44.16 6 LEU B O 1
ATOM 1510 N N . LYS B 1 7 ? 7.898 6.957 19.875 1 43.84 7 LYS B N 1
ATOM 1511 C CA . LYS B 1 7 ? 6.676 7.742 19.703 1 43.84 7 LYS B CA 1
ATOM 1512 C C . LYS B 1 7 ? 6.125 7.598 18.297 1 43.84 7 LYS B C 1
ATOM 1514 O O . LYS B 1 7 ? 4.91 7.543 18.094 1 43.84 7 LYS B O 1
ATOM 1519 N N . GLY B 1 8 ? 7.129 7.531 17.375 1 47.84 8 GLY B N 1
ATOM 1520 C CA . GLY B 1 8 ? 6.641 7.32 16.016 1 47.84 8 GLY B CA 1
ATOM 1521 C C . GLY B 1 8 ? 5.949 5.98 15.836 1 47.84 8 GLY B C 1
ATOM 1522 O O . GLY B 1 8 ? 5.141 5.812 14.922 1 47.84 8 GLY B O 1
ATOM 1523 N N . LEU B 1 9 ? 6.457 4.918 16.594 1 51.03 9 LEU B N 1
ATOM 1524 C CA . LEU B 1 9 ? 5.766 3.633 16.531 1 51.03 9 LEU B CA 1
ATOM 1525 C C . LEU B 1 9 ? 4.496 3.658 17.375 1 51.03 9 LEU B C 1
ATOM 1527 O O . LEU B 1 9 ? 3.652 2.766 17.266 1 51.03 9 LEU B O 1
ATOM 1531 N N . ARG B 1 10 ? 4.395 4.52 18.375 1 50.12 10 ARG B N 1
ATOM 1532 C CA . ARG B 1 10 ? 3.137 4.641 19.094 1 50.12 10 ARG B CA 1
ATOM 1533 C C . ARG B 1 10 ? 2.117 5.441 18.297 1 50.12 10 ARG B C 1
ATOM 1535 O O . ARG B 1 10 ? 2.455 6.465 17.688 1 50.12 10 ARG B O 1
ATOM 1542 N N . GLY B 1 11 ? 1.228 4.77 17.828 1 58.62 11 GLY B N 1
ATOM 1543 C CA . GLY B 1 11 ? 0.136 5.383 17.078 1 58.62 11 GLY B CA 1
ATOM 1544 C C . GLY B 1 11 ? -0.293 6.723 17.656 1 58.62 11 GLY B C 1
ATOM 1545 O O . GLY B 1 11 ? -0.418 6.875 18.859 1 58.62 11 GLY B O 1
ATOM 1546 N N . SER B 1 12 ? -0.086 7.852 16.844 1 83.75 12 SER B N 1
ATOM 1547 C CA . SER B 1 12 ? -0.644 9.156 17.172 1 83.75 12 SER B CA 1
ATOM 1548 C C . SER B 1 12 ? -2.168 9.109 17.219 1 83.75 12 SER B C 1
ATOM 1550 O O . SER B 1 12 ? -2.777 8.117 16.828 1 83.75 12 SER B O 1
ATOM 1552 N N . VAL B 1 13 ? -2.789 10.086 17.953 1 89 13 VAL B N 1
ATOM 1553 C CA . VAL B 1 13 ? -4.242 10.234 17.984 1 89 13 VAL B CA 1
ATOM 1554 C C . VAL B 1 13 ? -4.797 10.172 16.562 1 89 13 VAL B C 1
ATOM 1556 O O . VAL B 1 13 ? -5.754 9.445 16.297 1 89 13 VAL B O 1
ATOM 1559 N N . LEU B 1 14 ? -4.137 10.812 15.727 1 95.56 14 LEU B N 1
ATOM 1560 C CA . LEU B 1 14 ? -4.598 10.852 14.344 1 95.56 14 LEU B CA 1
ATOM 1561 C C . LEU B 1 14 ? -4.555 9.461 13.711 1 95.56 14 LEU B C 1
ATOM 1563 O O . LEU B 1 14 ? -5.516 9.039 13.062 1 95.56 14 LEU B O 1
ATOM 1567 N N . GLU B 1 15 ? -3.484 8.727 13.93 1 95 15 GLU B N 1
ATOM 1568 C CA . GLU B 1 15 ? -3.352 7.383 13.375 1 95 15 GLU B CA 1
ATOM 1569 C C . GLU B 1 15 ? -4.461 6.465 13.875 1 95 15 GLU B C 1
ATOM 1571 O O . GLU B 1 15 ? -5.035 5.691 13.109 1 95 15 GLU B O 1
ATOM 1576 N N . GLU B 1 16 ? -4.777 6.551 15.109 1 95 16 GLU B N 1
ATOM 1577 C CA . GLU B 1 16 ? -5.855 5.742 15.672 1 95 16 GLU B CA 1
ATOM 1578 C C . GLU B 1 16 ? -7.195 6.09 15.039 1 95 16 GLU B C 1
ATOM 1580 O O . GLU B 1 16 ? -7.973 5.199 14.688 1 95 16 GLU B O 1
ATOM 1585 N N . LEU B 1 17 ? -7.445 7.391 14.898 1 96.94 17 LEU B N 1
ATOM 1586 C CA . LEU B 1 17 ? -8.688 7.855 14.289 1 96.94 17 LEU B CA 1
ATOM 1587 C C . LEU B 1 17 ? -8.781 7.387 12.836 1 96.94 17 LEU B C 1
ATOM 1589 O O . LEU B 1 17 ? -9.828 6.898 12.414 1 96.94 17 LEU B O 1
ATOM 1593 N N . VAL B 1 18 ? -7.707 7.5 12.125 1 98.31 18 VAL B N 1
ATOM 1594 C CA . VAL B 1 18 ? -7.688 7.133 10.719 1 98.31 18 VAL B CA 1
ATOM 1595 C C . VAL B 1 18 ? -7.875 5.621 10.578 1 98.31 18 VAL B C 1
ATOM 1597 O O . VAL B 1 18 ? -8.672 5.164 9.758 1 98.31 18 VAL B O 1
ATOM 1600 N N . ASN B 1 19 ? -7.172 4.852 11.414 1 97.31 19 ASN B N 1
ATOM 1601 C CA . ASN B 1 19 ? -7.301 3.398 11.367 1 97.31 19 ASN B CA 1
ATOM 1602 C C . ASN B 1 19 ? -8.727 2.951 11.68 1 97.31 19 ASN B C 1
ATOM 1604 O O . ASN B 1 19 ? -9.266 2.072 11.016 1 97.31 19 ASN B O 1
ATOM 1608 N N . HIS B 1 20 ? -9.25 3.549 12.688 1 97.94 20 HIS B N 1
ATOM 1609 C CA . HIS B 1 20 ? -10.633 3.26 13.047 1 97.94 20 HIS B CA 1
ATOM 1610 C C . HIS B 1 20 ? -11.578 3.604 11.906 1 97.94 20 HIS B C 1
ATOM 1612 O O . HIS B 1 20 ? -12.445 2.801 11.555 1 97.94 20 HIS B O 1
ATOM 1618 N N . THR B 1 21 ? -11.414 4.719 11.328 1 98.75 21 THR B N 1
ATOM 1619 C CA . THR B 1 21 ? -12.234 5.176 10.211 1 98.75 21 THR B CA 1
ATOM 1620 C C . THR B 1 21 ? -12.102 4.23 9.023 1 98.75 21 THR B C 1
ATOM 1622 O O . THR B 1 21 ? -13.102 3.842 8.414 1 98.75 21 THR B O 1
ATOM 1625 N N . ASN B 1 22 ? -10.859 3.834 8.742 1 98.5 22 ASN B N 1
ATOM 1626 C CA . ASN B 1 22 ? -10.625 2.932 7.617 1 98.5 22 ASN B CA 1
ATOM 1627 C C . ASN B 1 22 ? -11.32 1.589 7.82 1 98.5 22 ASN B C 1
ATOM 1629 O O . ASN B 1 22 ? -11.828 0.997 6.867 1 98.5 22 ASN B O 1
ATOM 1633 N N . GLU B 1 23 ? -11.312 1.146 9.008 1 97.94 23 GLU B N 1
ATOM 1634 C CA . GLU B 1 23 ? -12.016 -0.095 9.32 1 97.94 23 GLU B CA 1
ATOM 1635 C C . GLU B 1 23 ? -13.516 0.046 9.078 1 97.94 23 GLU B C 1
ATOM 1637 O O . GLU B 1 23 ? -14.148 -0.852 8.516 1 97.94 23 GLU B O 1
ATOM 1642 N N . LYS B 1 24 ? -14.055 1.127 9.469 1 98.44 24 LYS B N 1
ATOM 1643 C CA . LYS B 1 24 ? -15.477 1.372 9.25 1 98.44 24 LYS B CA 1
ATOM 1644 C C . LYS B 1 24 ? -15.797 1.485 7.762 1 98.44 24 LYS B C 1
ATOM 1646 O O . LYS B 1 24 ? -16.812 0.959 7.297 1 98.44 24 LYS B O 1
ATOM 1651 N N . TYR B 1 25 ? -14.922 2.24 7.02 1 98.69 25 TYR B N 1
ATOM 1652 C CA . TYR B 1 25 ? -15.086 2.322 5.57 1 98.69 25 TYR B CA 1
ATOM 1653 C C . TYR B 1 25 ? -15.109 0.933 4.945 1 98.69 25 TYR B C 1
ATOM 1655 O O . TYR B 1 25 ? -15.953 0.639 4.098 1 98.69 25 TYR B O 1
ATOM 1663 N N . LYS B 1 26 ? -14.203 0.115 5.371 1 98.19 26 LYS B N 1
ATOM 1664 C CA . LYS B 1 26 ? -14.094 -1.255 4.875 1 98.19 26 LYS B CA 1
ATOM 1665 C C . LYS B 1 26 ? -15.367 -2.043 5.16 1 98.19 26 LYS B C 1
ATOM 1667 O O . LYS B 1 26 ? -15.922 -2.686 4.266 1 98.19 26 LYS B O 1
ATOM 1672 N N . GLU B 1 27 ? -15.852 -1.971 6.309 1 97.56 27 GLU B N 1
ATOM 1673 C CA . GLU B 1 27 ? -17.047 -2.697 6.738 1 97.56 27 GLU B CA 1
ATOM 1674 C C . GLU B 1 27 ? -18.281 -2.258 5.949 1 97.56 27 GLU B C 1
ATOM 1676 O O . GLU B 1 27 ? -19.156 -3.072 5.648 1 97.56 27 GLU B O 1
ATOM 1681 N N . GLN B 1 28 ? -18.281 -1.029 5.609 1 97.69 28 GLN B N 1
ATOM 1682 C CA . GLN B 1 28 ? -19.453 -0.474 4.941 1 97.69 28 GLN B CA 1
ATOM 1683 C C . GLN B 1 28 ? -19.297 -0.524 3.426 1 97.69 28 GLN B C 1
ATOM 1685 O O . GLN B 1 28 ? -20.203 -0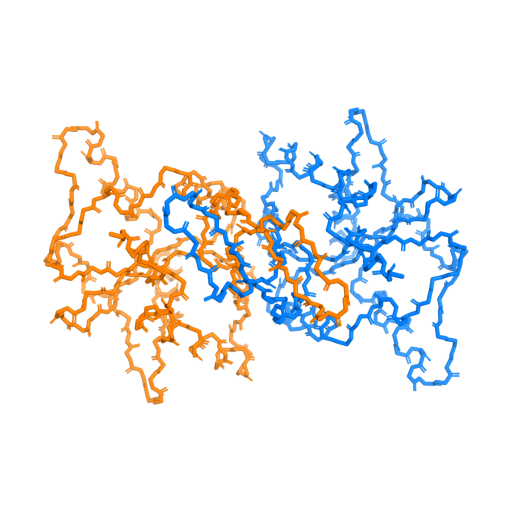.128 2.689 1 97.69 28 GLN B O 1
ATOM 1690 N N . GLY B 1 29 ? -18.172 -0.975 2.973 1 97.75 29 GLY B N 1
ATOM 1691 C CA . GLY B 1 29 ? -17.938 -1.069 1.542 1 97.75 29 GLY B CA 1
ATOM 1692 C C . GLY B 1 29 ? -17.734 0.281 0.881 1 97.75 29 GLY B C 1
ATOM 1693 O O . GLY B 1 29 ? -18.078 0.467 -0.284 1 97.75 29 GLY B O 1
ATOM 1694 N N . LEU B 1 30 ? -17.141 1.271 1.596 1 98.25 30 LEU B N 1
ATOM 1695 C CA . LEU B 1 30 ? -16.984 2.623 1.072 1 98.25 30 LEU B CA 1
ATOM 1696 C C . LEU B 1 30 ? -15.578 2.816 0.5 1 98.25 30 LEU B C 1
ATOM 1698 O O . LEU B 1 30 ? -15.383 3.607 -0.426 1 98.25 30 LEU B O 1
ATOM 1702 N N . ALA B 1 31 ? -14.641 2.137 1.096 1 98.75 31 ALA B N 1
ATOM 1703 C CA . ALA B 1 31 ? -13.234 2.217 0.704 1 98.75 31 ALA B CA 1
ATOM 1704 C C . ALA B 1 31 ? -12.43 1.07 1.308 1 98.75 31 ALA B C 1
ATOM 1706 O O . ALA B 1 31 ? -12.828 0.495 2.324 1 98.75 31 ALA B O 1
ATOM 1707 N N . LEU B 1 32 ? -11.414 0.66 0.671 1 98.62 32 LEU B N 1
ATOM 1708 C CA . LEU B 1 32 ? -10.414 -0.251 1.217 1 98.62 32 LEU B CA 1
ATOM 1709 C C . LEU B 1 32 ? -9.039 0.412 1.26 1 98.62 32 LEU B C 1
ATOM 1711 O O . LEU B 1 32 ? -8.375 0.545 0.228 1 98.62 32 LEU B O 1
ATOM 1715 N N . ILE B 1 33 ? -8.688 0.843 2.436 1 98.25 33 ILE B N 1
ATOM 1716 C CA . ILE B 1 33 ? -7.445 1.57 2.662 1 98.25 33 ILE B CA 1
ATOM 1717 C C . ILE B 1 33 ? -6.52 0.746 3.555 1 98.25 33 ILE B C 1
ATOM 1719 O O . ILE B 1 33 ? -6.934 0.267 4.613 1 98.25 33 ILE B O 1
ATOM 1723 N N . GLN B 1 34 ? -5.305 0.552 3.127 1 95.38 34 GLN B N 1
ATOM 1724 C CA . GLN B 1 34 ? -4.301 -0.222 3.848 1 95.38 34 GLN B CA 1
ATOM 1725 C C . GLN B 1 34 ? -3.205 0.684 4.406 1 95.38 34 GLN B C 1
ATOM 1727 O O . GLN B 1 34 ? -2.643 1.505 3.68 1 95.38 34 GLN B O 1
ATOM 1732 N N . LYS B 1 35 ? -3.01 0.491 5.727 1 95.06 35 LYS B N 1
ATOM 1733 C CA . LYS B 1 35 ? -1.828 1.135 6.293 1 95.06 35 LYS B CA 1
ATOM 1734 C C . LYS B 1 35 ? -0.55 0.433 5.844 1 95.06 35 LYS B C 1
ATOM 1736 O O . LYS B 1 35 ? -0.468 -0.797 5.875 1 95.06 35 LYS B O 1
ATOM 1741 N N . ILE B 1 36 ? 0.393 1.198 5.449 1 94.12 36 ILE B N 1
ATOM 1742 C CA . ILE B 1 36 ? 1.693 0.66 5.062 1 94.12 36 ILE B CA 1
ATOM 1743 C C . ILE B 1 36 ? 2.59 0.551 6.293 1 94.12 36 ILE B C 1
ATOM 1745 O O . ILE B 1 36 ? 2.951 1.563 6.898 1 94.12 36 ILE B O 1
ATOM 1749 N N . PRO B 1 37 ? 2.994 -0.68 6.637 1 91.56 37 PRO B N 1
ATOM 1750 C CA . PRO B 1 37 ? 3.854 -0.821 7.816 1 91.56 37 PRO B CA 1
ATOM 1751 C C . PRO B 1 37 ? 5.219 -0.157 7.633 1 91.56 37 PRO B C 1
ATOM 1753 O O . PRO B 1 37 ? 5.707 -0.043 6.508 1 91.56 37 PRO B O 1
ATOM 1756 N N . THR B 1 38 ? 5.727 0.259 8.742 1 88.94 38 THR B N 1
ATOM 1757 C CA . THR B 1 38 ? 7.098 0.755 8.711 1 88.94 38 THR B CA 1
ATOM 1758 C C . THR B 1 38 ? 8.062 -0.34 8.266 1 88.94 38 THR B C 1
ATOM 1760 O O . THR B 1 38 ? 7.941 -1.49 8.695 1 88.94 38 THR B O 1
ATOM 1763 N N . SER B 1 39 ? 8.945 -0.003 7.422 1 89.19 39 SER B N 1
ATOM 1764 C CA . SER B 1 39 ? 9.906 -0.972 6.902 1 89.19 39 SER B CA 1
ATOM 1765 C C . SER B 1 39 ? 10.977 -1.301 7.934 1 89.19 39 SER B C 1
ATOM 1767 O O . SER B 1 39 ? 11.734 -0.422 8.352 1 89.19 39 SER B O 1
ATOM 1769 N N . ILE B 1 40 ? 10.984 -2.508 8.383 1 87.44 40 ILE B N 1
ATOM 1770 C CA . ILE B 1 40 ? 11.961 -2.988 9.352 1 87.44 40 ILE B CA 1
ATOM 1771 C C . ILE B 1 40 ? 12.688 -4.207 8.789 1 87.44 40 ILE B C 1
ATOM 1773 O O . ILE B 1 40 ? 12.055 -5.156 8.32 1 87.44 40 ILE B O 1
ATOM 1777 N N . LYS B 1 41 ? 13.953 -4.129 8.75 1 86.38 41 LYS B N 1
ATOM 1778 C CA . LYS B 1 41 ? 14.766 -5.238 8.266 1 86.38 41 LYS B CA 1
ATOM 1779 C C . LYS B 1 41 ? 15.234 -6.125 9.414 1 86.38 41 LYS B C 1
ATOM 1781 O O . LYS B 1 41 ? 16.109 -5.73 10.195 1 86.38 41 LYS B O 1
ATOM 1786 N N . PRO B 1 42 ? 14.703 -7.234 9.414 1 86.94 42 PRO B N 1
ATOM 1787 C CA . PRO B 1 42 ? 15.188 -8.156 10.445 1 86.94 42 PRO B CA 1
ATOM 1788 C C . PRO B 1 42 ? 16.562 -8.727 10.125 1 86.94 42 PRO B C 1
ATOM 1790 O O . PRO B 1 42 ? 16.859 -9.039 8.969 1 86.94 42 PRO B O 1
ATOM 1793 N N . VAL B 1 43 ? 17.391 -8.805 11.094 1 84.81 43 VAL B N 1
ATOM 1794 C CA . VAL B 1 43 ? 18.766 -9.273 10.891 1 84.81 43 VAL B CA 1
ATOM 1795 C C . VAL B 1 43 ? 18.984 -10.578 11.656 1 84.81 43 VAL B C 1
ATOM 1797 O O . VAL B 1 43 ? 19.547 -11.531 11.125 1 84.81 43 VAL B O 1
ATOM 1800 N N . ARG B 1 44 ? 18.531 -10.617 12.953 1 86.62 44 ARG B N 1
ATOM 1801 C CA . ARG B 1 44 ? 18.703 -11.812 13.773 1 86.62 44 ARG B CA 1
ATOM 1802 C C . ARG B 1 44 ? 17.359 -12.312 14.297 1 86.62 44 ARG B C 1
ATOM 1804 O O . ARG B 1 44 ? 16.516 -11.516 14.695 1 86.62 44 ARG B O 1
ATOM 1811 N N . PHE B 1 45 ? 17.266 -13.648 14.25 1 83.88 45 PHE B N 1
ATOM 1812 C CA . PHE B 1 45 ? 16.016 -14.289 14.648 1 83.88 45 PHE B CA 1
ATOM 1813 C C . PHE B 1 45 ? 16.266 -15.406 15.648 1 83.88 45 PHE B C 1
ATOM 1815 O O . PHE B 1 45 ? 17.234 -16.156 15.516 1 83.88 45 PHE B O 1
ATOM 1822 N N . ASP B 1 46 ? 15.469 -15.312 16.75 1 82.75 46 ASP B N 1
ATOM 1823 C CA . ASP B 1 46 ? 15.461 -16.453 17.656 1 82.75 46 ASP B CA 1
ATOM 1824 C C . ASP B 1 46 ? 14.352 -17.438 17.297 1 82.75 46 ASP B C 1
ATOM 1826 O O . ASP B 1 46 ? 13.18 -17.188 17.578 1 82.75 46 ASP B O 1
ATOM 1830 N N . LYS B 1 47 ? 14.703 -18.5 16.781 1 75.31 47 LYS B N 1
ATOM 1831 C CA . LYS B 1 47 ? 13.758 -19.484 16.266 1 75.31 47 LYS B CA 1
ATOM 1832 C C . LYS B 1 47 ? 12.93 -20.109 17.391 1 75.31 47 LYS B C 1
ATOM 1834 O O . LYS B 1 47 ? 11.781 -20.5 17.188 1 75.31 47 LYS B O 1
ATOM 1839 N N . THR B 1 48 ? 13.461 -20.219 18.484 1 79.62 48 THR B N 1
ATOM 1840 C CA . THR B 1 48 ? 12.797 -20.859 19.625 1 79.62 48 THR B CA 1
ATOM 1841 C C . THR B 1 48 ? 11.664 -19.984 20.141 1 79.62 48 THR B C 1
ATOM 1843 O O . THR B 1 48 ? 10.586 -20.484 20.469 1 79.62 48 THR B O 1
ATOM 1846 N N . THR B 1 49 ? 11.852 -18.75 20.156 1 76.06 49 THR B N 1
ATOM 1847 C CA . THR B 1 49 ? 10.852 -17.844 20.719 1 76.06 49 THR B CA 1
ATOM 1848 C C . THR B 1 49 ? 10.109 -17.109 19.609 1 76.06 49 THR B C 1
ATOM 1850 O O . THR B 1 49 ? 9.125 -16.406 19.875 1 76.06 49 THR B O 1
ATOM 1853 N N . ARG B 1 50 ? 10.469 -17.344 18.359 1 76.5 50 ARG B N 1
ATOM 1854 C CA . ARG B 1 50 ? 9.891 -16.641 17.203 1 76.5 50 ARG B CA 1
ATOM 1855 C C . ARG B 1 50 ? 10.031 -15.133 17.359 1 76.5 50 ARG B C 1
ATOM 1857 O O . ARG B 1 50 ? 9.102 -14.383 17.062 1 76.5 50 ARG B O 1
ATOM 1864 N N . GLN B 1 51 ? 11.141 -14.797 17.984 1 82.25 51 GLN B N 1
ATOM 1865 C CA . GLN B 1 51 ? 11.414 -13.375 18.203 1 82.25 51 GLN B CA 1
ATOM 1866 C C . GLN B 1 51 ? 12.516 -12.883 17.281 1 82.25 51 GLN B C 1
ATOM 1868 O O . GLN B 1 51 ? 13.469 -13.609 16.984 1 82.25 51 GLN B O 1
ATOM 1873 N N . ILE B 1 52 ? 12.273 -11.617 16.828 1 85.81 52 ILE B N 1
ATOM 1874 C CA . ILE B 1 52 ? 13.352 -10.914 16.156 1 85.81 52 ILE B CA 1
ATOM 1875 C C . ILE B 1 52 ? 14.242 -10.219 17.172 1 85.81 52 ILE B C 1
ATOM 1877 O O . ILE B 1 52 ? 13.789 -9.328 17.906 1 85.81 52 ILE B O 1
ATOM 1881 N N . THR B 1 53 ? 15.461 -10.625 17.156 1 85.88 53 THR B N 1
ATOM 1882 C CA . THR B 1 53 ? 16.312 -10.156 18.234 1 85.88 53 THR B CA 1
ATOM 1883 C C . THR B 1 53 ? 17.219 -9.016 17.766 1 85.88 53 THR B C 1
ATOM 1885 O O . THR B 1 53 ? 17.859 -8.344 18.562 1 85.88 53 THR B O 1
ATOM 1888 N N . LEU B 1 54 ? 17.219 -8.844 16.484 1 86.19 54 LEU B N 1
ATOM 1889 C CA . LEU B 1 54 ? 17.922 -7.703 15.914 1 86.19 54 LEU B CA 1
ATOM 1890 C C . LEU B 1 54 ? 17.281 -7.273 14.602 1 86.19 54 LEU B C 1
ATOM 1892 O O . LEU B 1 54 ? 17.078 -8.102 13.703 1 86.19 54 LEU B O 1
ATOM 1896 N N . ALA B 1 55 ? 16.906 -6.051 14.555 1 86.62 55 ALA B N 1
ATOM 1897 C CA . ALA B 1 55 ? 16.375 -5.477 13.328 1 86.62 55 ALA B CA 1
ATOM 1898 C C . ALA B 1 55 ? 16.75 -4.004 13.195 1 86.62 55 ALA B C 1
ATOM 1900 O O . ALA B 1 55 ? 17.203 -3.387 14.156 1 86.62 55 ALA B O 1
ATOM 1901 N N . TYR B 1 56 ? 16.719 -3.531 11.93 1 84.88 56 TYR B N 1
ATOM 1902 C CA . TYR B 1 56 ? 16.969 -2.127 11.625 1 84.88 56 TYR B CA 1
ATOM 1903 C C . TYR B 1 56 ? 15.797 -1.524 10.852 1 84.88 56 TYR B C 1
ATOM 1905 O O . TYR B 1 56 ? 15.133 -2.217 10.086 1 84.88 56 TYR B O 1
ATOM 1913 N N . PHE B 1 57 ? 15.562 -0.287 11.18 1 80.81 57 PHE B N 1
ATOM 1914 C CA . PHE B 1 57 ? 14.656 0.42 10.289 1 80.81 57 PHE B CA 1
ATOM 1915 C C . PHE B 1 57 ? 15.266 0.561 8.898 1 80.81 57 PHE B C 1
ATOM 1917 O O . PHE B 1 57 ? 16.469 0.833 8.766 1 80.81 57 PHE B O 1
ATOM 1924 N N . ASP B 1 58 ? 14.5 0.073 8.07 1 78.31 58 ASP B N 1
ATOM 1925 C CA . ASP B 1 58 ? 14.961 0.12 6.684 1 78.31 58 ASP B CA 1
ATOM 1926 C C . ASP B 1 58 ? 14.539 1.423 6.008 1 78.31 58 ASP B C 1
ATOM 1928 O O . ASP B 1 58 ? 14.203 2.398 6.684 1 78.31 58 ASP B O 1
ATOM 1932 N N . GLN B 1 59 ? 14.234 1.338 4.676 1 68.38 59 GLN B N 1
ATOM 1933 C CA . GLN B 1 59 ? 13.906 2.521 3.889 1 68.38 59 GLN B CA 1
ATOM 1934 C C . GLN B 1 59 ? 12.594 3.141 4.348 1 68.38 59 GLN B C 1
ATOM 1936 O O . GLN B 1 59 ? 11.695 2.432 4.809 1 68.38 59 GLN B O 1
ATOM 1941 N N . LYS B 1 60 ? 12.656 4.398 4.441 1 66.19 60 LYS B N 1
ATOM 1942 C CA . LYS B 1 60 ? 11.461 5.133 4.832 1 66.19 60 LYS B CA 1
ATOM 1943 C C . LYS B 1 60 ? 10.305 4.855 3.871 1 66.19 60 LYS B C 1
ATOM 1945 O O . LYS B 1 60 ? 10.516 4.711 2.666 1 66.19 60 LYS B O 1
ATOM 1950 N N . SER B 1 61 ? 9.242 4.531 4.441 1 67.88 61 SER B N 1
ATOM 1951 C CA . SER B 1 61 ? 8.023 4.414 3.645 1 67.88 61 SER B CA 1
ATOM 1952 C C . SER B 1 61 ? 7.691 5.727 2.943 1 67.88 61 SER B C 1
ATOM 1954 O O . SER B 1 61 ? 8.141 6.793 3.371 1 67.88 61 SER B O 1
ATOM 1956 N N . THR B 1 62 ? 7.07 5.691 1.872 1 81 62 THR B N 1
ATOM 1957 C CA . THR B 1 62 ? 6.691 6.832 1.05 1 81 62 THR B CA 1
ATOM 1958 C C . THR B 1 62 ? 5.48 7.547 1.643 1 81 62 THR B C 1
ATOM 1960 O O . THR B 1 62 ? 5.531 8.75 1.918 1 81 62 THR B O 1
ATOM 1963 N N . VAL B 1 63 ? 4.41 6.871 1.916 1 95.19 63 VAL B N 1
ATOM 1964 C CA . VAL B 1 63 ? 3.211 7.395 2.564 1 95.19 63 VAL B CA 1
ATOM 1965 C C . VAL B 1 63 ? 2.678 6.375 3.57 1 95.19 63 VAL B C 1
ATOM 1967 O O . VAL B 1 63 ? 3.088 5.215 3.561 1 95.19 63 VAL B O 1
ATOM 1970 N N . ASP B 1 64 ? 1.756 6.844 4.391 1 95.19 64 ASP B N 1
ATOM 1971 C CA . ASP B 1 64 ? 1.264 6.004 5.48 1 95.19 64 ASP B CA 1
ATOM 1972 C C . ASP B 1 64 ? 0.179 5.047 4.988 1 95.19 64 ASP B C 1
ATOM 1974 O O . ASP B 1 64 ? 0.029 3.945 5.523 1 95.19 64 ASP B O 1
ATOM 1978 N N . TYR B 1 65 ? -0.585 5.496 3.986 1 97.56 65 TYR B N 1
ATOM 1979 C CA . TYR B 1 65 ? -1.78 4.746 3.613 1 97.56 65 TYR B CA 1
ATOM 1980 C C . TYR B 1 65 ? -1.938 4.691 2.098 1 97.56 65 TYR B C 1
ATOM 1982 O O . TYR B 1 65 ? -1.62 5.656 1.399 1 97.56 65 TYR B O 1
ATOM 1990 N N . MET B 1 66 ? -2.467 3.623 1.618 1 97.88 66 MET B N 1
ATOM 1991 C CA . MET B 1 66 ? -2.816 3.441 0.212 1 97.88 66 MET B CA 1
ATOM 1992 C C . MET B 1 66 ? -4.047 2.551 0.068 1 97.88 66 MET B C 1
ATOM 1994 O O . MET B 1 66 ? -4.328 1.728 0.941 1 97.88 66 MET B O 1
ATOM 1998 N N . GLY B 1 67 ? -4.738 2.756 -1.055 1 98.38 67 GLY B N 1
ATOM 1999 C CA . GLY B 1 67 ? -5.875 1.873 -1.269 1 98.38 67 GLY B CA 1
ATOM 2000 C C . GLY B 1 67 ? -6.723 2.27 -2.463 1 98.38 67 GLY B C 1
ATOM 2001 O O . GLY B 1 67 ? -6.223 2.889 -3.406 1 98.38 67 GLY B O 1
ATOM 2002 N N . ALA B 1 68 ? -7.93 1.75 -2.447 1 98.75 68 ALA B N 1
ATOM 2003 C CA . ALA B 1 68 ? -8.898 1.972 -3.516 1 98.75 68 ALA B CA 1
ATOM 2004 C C . ALA B 1 68 ? -10.211 2.521 -2.959 1 98.75 68 ALA B C 1
ATOM 2006 O O . ALA B 1 68 ? -10.719 2.027 -1.95 1 98.75 68 ALA B O 1
ATOM 2007 N N . VAL B 1 69 ? -10.656 3.559 -3.604 1 98.69 69 VAL B N 1
ATOM 2008 C CA . VAL B 1 69 ? -11.945 4.16 -3.281 1 98.69 69 VAL B CA 1
ATOM 2009 C C . VAL B 1 69 ? -12.805 4.254 -4.543 1 98.69 69 VAL B C 1
ATOM 2011 O O . VAL B 1 69 ? -12.633 5.168 -5.352 1 98.69 69 VAL B O 1
ATOM 2014 N N . GLN B 1 70 ? -13.703 3.301 -4.727 1 96.94 70 GLN B N 1
ATOM 2015 C CA . GLN B 1 70 ? -14.664 3.299 -5.824 1 96.94 70 GLN B CA 1
ATOM 2016 C C . GLN B 1 70 ? -13.977 3.547 -7.164 1 96.94 70 GLN B C 1
ATOM 2018 O O . GLN B 1 70 ? -14.391 4.422 -7.926 1 96.94 70 GLN B O 1
ATOM 2023 N N . GLY B 1 71 ? -12.969 2.906 -7.383 1 97.44 71 GLY B N 1
ATOM 2024 C CA . GLY B 1 71 ? -12.297 2.941 -8.672 1 97.44 71 GLY B CA 1
ATOM 2025 C C . GLY B 1 71 ? -11.094 3.863 -8.703 1 97.44 71 GLY B C 1
ATOM 2026 O O . GLY B 1 71 ? -10.32 3.852 -9.656 1 97.44 71 GLY B O 1
ATOM 2027 N N . TYR B 1 72 ? -10.93 4.672 -7.699 1 98.12 72 TYR B N 1
ATOM 2028 C CA . TYR B 1 72 ? -9.797 5.586 -7.645 1 98.12 72 TYR B CA 1
ATOM 2029 C C . TYR B 1 72 ? -8.672 5.012 -6.789 1 98.12 72 TYR B C 1
ATOM 2031 O O . TYR B 1 72 ? -8.898 4.613 -5.645 1 98.12 72 TYR B O 1
ATOM 2039 N N . PRO B 1 73 ? -7.465 4.895 -7.375 1 98.75 73 PRO B N 1
ATOM 2040 C CA . PRO B 1 73 ? -6.332 4.723 -6.461 1 98.75 73 PRO B CA 1
ATOM 2041 C C . PRO B 1 73 ? -6.141 5.914 -5.527 1 98.75 73 PRO B C 1
ATOM 2043 O O . PRO B 1 73 ? -6.281 7.062 -5.949 1 98.75 73 PRO B O 1
ATOM 2046 N N . VAL B 1 74 ? -5.918 5.637 -4.273 1 98.81 74 VAL B N 1
ATOM 2047 C CA . VAL B 1 74 ? -5.707 6.723 -3.32 1 98.81 74 VAL B CA 1
ATOM 2048 C C . VAL B 1 74 ? -4.473 6.43 -2.469 1 98.81 74 VAL B C 1
ATOM 2050 O O . VAL B 1 74 ? -4.191 5.27 -2.15 1 98.81 74 VAL B O 1
ATOM 2053 N N . CYS B 1 75 ? -3.723 7.461 -2.129 1 98.75 75 CYS B N 1
ATOM 2054 C CA . CYS B 1 75 ? -2.684 7.375 -1.107 1 98.75 75 CYS B CA 1
ATOM 2055 C C . CYS B 1 75 ? -2.615 8.664 -0.291 1 98.75 75 CYS B C 1
ATOM 2057 O O . CYS B 1 75 ? -2.982 9.734 -0.779 1 98.75 75 CYS B O 1
ATOM 2059 N N . PHE B 1 76 ? -2.18 8.516 0.972 1 98.75 76 PHE B N 1
ATOM 2060 C CA . PHE B 1 76 ? -2.066 9.734 1.768 1 98.75 76 PHE B CA 1
ATOM 2061 C C . PHE B 1 76 ? -1.149 9.516 2.965 1 98.75 76 PHE B C 1
ATOM 2063 O O . PHE B 1 76 ? -0.838 8.375 3.314 1 98.75 76 PHE B O 1
ATOM 2070 N N . ASP B 1 77 ? -0.697 10.57 3.43 1 97.56 77 ASP B N 1
ATOM 2071 C CA . ASP B 1 77 ? 0.109 10.633 4.645 1 97.56 77 ASP B CA 1
ATOM 2072 C C . ASP B 1 77 ? -0.626 11.391 5.75 1 97.56 77 ASP B C 1
ATOM 2074 O O . ASP B 1 77 ? -1.361 12.336 5.48 1 97.56 77 ASP B O 1
ATOM 2078 N N . ALA B 1 78 ? -0.433 10.906 6.938 1 97.44 78 ALA B N 1
ATOM 2079 C CA . ALA B 1 78 ? -1.067 11.516 8.102 1 97.44 78 ALA B CA 1
ATOM 2080 C C . ALA B 1 78 ? -0.042 12.25 8.969 1 97.44 78 ALA B C 1
ATOM 2082 O O . ALA B 1 78 ? 0.976 11.672 9.352 1 97.44 78 ALA B O 1
ATOM 2083 N N . LYS B 1 79 ? -0.287 13.516 9.25 1 96.75 79 LYS B N 1
ATOM 2084 C CA . LYS B 1 79 ? 0.611 14.352 10.047 1 96.75 79 LYS B CA 1
ATOM 2085 C C . LYS B 1 79 ? -0.123 14.984 11.219 1 96.75 79 LYS B C 1
ATOM 2087 O O . LYS B 1 79 ? -1.302 15.328 11.117 1 96.75 79 LYS B O 1
ATOM 2092 N N . GLU B 1 80 ? 0.622 15.102 12.289 1 96.75 80 GLU B N 1
ATOM 2093 C CA . GLU B 1 80 ? 0.127 15.859 13.438 1 96.75 80 GLU B CA 1
ATOM 2094 C C . GLU B 1 80 ? 0.944 17.125 13.656 1 96.75 80 GLU B C 1
ATOM 2096 O O . GLU B 1 80 ? 2.141 17.156 13.359 1 96.75 80 GLU B O 1
ATOM 2101 N N . CYS B 1 81 ? 0.245 18.109 14.031 1 95.88 81 CYS B N 1
ATOM 2102 C CA . CYS B 1 81 ? 0.866 19.406 14.297 1 95.88 81 CYS B CA 1
ATOM 2103 C C . CYS B 1 81 ? 0.294 20.031 15.562 1 95.88 81 CYS B C 1
ATOM 2105 O O . CYS B 1 81 ? -0.921 20.188 15.688 1 95.88 81 CYS B O 1
ATOM 2107 N N . GLY B 1 82 ? 1.176 20.422 16.484 1 95.25 82 GLY B N 1
ATOM 2108 C CA . GLY B 1 82 ? 0.729 20.953 17.75 1 95.25 82 GLY B CA 1
ATOM 2109 C C . GLY B 1 82 ? 0.573 22.469 17.75 1 95.25 82 GLY B C 1
ATOM 2110 O O . GLY B 1 82 ? 0.276 23.062 18.781 1 95.25 82 GLY B O 1
ATOM 2111 N N . ASN B 1 83 ? 0.873 23.109 16.641 1 96.12 83 ASN B N 1
ATOM 2112 C CA . ASN B 1 83 ? 0.827 24.562 16.5 1 96.12 83 ASN B CA 1
ATOM 2113 C C . ASN B 1 83 ? -0.067 24.984 15.328 1 96.12 83 ASN B C 1
ATOM 2115 O O . ASN B 1 83 ? -0.485 24.141 14.531 1 96.12 83 ASN B O 1
ATOM 2119 N N . ASP B 1 84 ? -0.4 26.312 15.289 1 97.62 84 ASP B N 1
ATOM 2120 C CA . ASP B 1 84 ? -1.194 26.844 14.188 1 97.62 84 ASP B CA 1
ATOM 2121 C C . ASP B 1 84 ? -0.337 27.047 12.945 1 97.62 84 ASP B C 1
ATOM 2123 O O . ASP B 1 84 ? -0.851 27.406 11.883 1 97.62 84 ASP B O 1
ATOM 2127 N N . VAL B 1 85 ? 0.881 26.812 13.109 1 98 85 VAL B N 1
ATOM 2128 C CA . VAL B 1 85 ? 1.84 26.938 12.016 1 98 85 VAL B CA 1
ATOM 2129 C C . VAL B 1 85 ? 2.43 25.562 11.688 1 98 85 VAL B C 1
ATOM 2131 O O . VAL B 1 85 ? 3.043 24.922 12.547 1 98 85 VAL B O 1
ATOM 2134 N N . PHE B 1 86 ? 2.186 25.125 10.484 1 98.38 86 PHE B N 1
ATOM 2135 C CA . PHE B 1 86 ? 2.697 23.844 10.055 1 98.38 86 PHE B CA 1
ATOM 2136 C C . PHE B 1 86 ? 3.996 24 9.273 1 98.38 86 PHE B C 1
ATOM 2138 O O . PHE B 1 86 ? 4 24.562 8.18 1 98.38 86 PHE B O 1
ATOM 2145 N N . PRO B 1 87 ? 5.082 23.531 9.828 1 98.19 87 PRO B N 1
ATOM 2146 C CA . PRO B 1 87 ? 6.34 23.594 9.07 1 98.19 87 PRO B CA 1
ATOM 2147 C C . PRO B 1 87 ? 6.359 22.641 7.879 1 98.19 87 PRO B C 1
ATOM 2149 O O . PRO B 1 87 ? 6.047 21.453 8.016 1 98.19 87 PRO B O 1
ATOM 2152 N N . LEU B 1 88 ? 6.828 23.094 6.762 1 98 88 LEU B N 1
ATOM 2153 C CA . LEU B 1 88 ? 6.809 22.297 5.535 1 98 88 LEU B CA 1
ATOM 2154 C C . LEU B 1 88 ? 7.852 21.203 5.59 1 98 88 LEU B C 1
ATOM 2156 O O . LEU B 1 88 ? 7.766 20.219 4.844 1 98 88 LEU B O 1
ATOM 2160 N N . HIS B 1 89 ? 8.844 21.281 6.473 1 96.38 89 HIS B N 1
ATOM 2161 C CA . HIS B 1 89 ? 9.859 20.234 6.574 1 96.38 89 HIS B CA 1
ATOM 2162 C C . HIS B 1 89 ? 9.266 18.953 7.156 1 96.38 89 HIS B C 1
ATOM 2164 O O . HIS B 1 89 ? 9.906 17.906 7.109 1 96.38 89 HIS B O 1
ATOM 2170 N N . ASN B 1 90 ? 8.023 19.031 7.758 1 95.56 90 ASN B N 1
ATOM 2171 C CA . ASN B 1 90 ? 7.305 17.844 8.203 1 95.56 90 ASN B CA 1
ATOM 2172 C C . ASN B 1 90 ? 6.871 16.969 7.02 1 95.56 90 ASN B C 1
ATOM 2174 O O . ASN B 1 90 ? 6.477 15.82 7.203 1 95.56 90 ASN B O 1
ATOM 2178 N N . ILE B 1 91 ? 6.926 17.531 5.844 1 96.12 91 ILE B N 1
ATOM 2179 C CA . ILE B 1 91 ? 6.688 16.781 4.613 1 96.12 91 ILE B CA 1
ATOM 2180 C C . ILE B 1 91 ? 8.016 16.484 3.926 1 96.12 91 ILE B C 1
ATOM 2182 O O . ILE B 1 91 ? 8.68 17.391 3.42 1 96.12 91 ILE B O 1
ATOM 2186 N N . HIS B 1 92 ? 8.359 15.266 3.793 1 94.38 92 HIS B N 1
ATOM 2187 C CA . HIS B 1 92 ? 9.656 14.891 3.25 1 94.38 92 HIS B CA 1
ATOM 2188 C C . HIS B 1 92 ? 9.625 14.828 1.728 1 94.38 92 HIS B C 1
ATOM 2190 O O . HIS B 1 92 ? 8.602 14.469 1.14 1 94.38 92 HIS B O 1
ATOM 2196 N N . GLU B 1 93 ? 10.727 15.039 1.154 1 94.75 93 GLU B N 1
ATOM 2197 C CA . GLU B 1 93 ? 10.836 15.094 -0.301 1 94.75 93 GLU B CA 1
ATOM 2198 C C . GLU B 1 93 ? 10.375 13.789 -0.938 1 94.75 93 GLU B C 1
ATOM 2200 O O . GLU B 1 93 ? 9.688 13.805 -1.959 1 94.75 93 GLU B O 1
ATOM 2205 N N . HIS B 1 94 ? 10.758 12.672 -0.341 1 94.25 94 HIS B N 1
ATOM 2206 C CA . HIS B 1 94 ? 10.391 11.383 -0.918 1 94.25 94 HIS B CA 1
ATOM 2207 C C . HIS B 1 94 ? 8.883 11.188 -0.904 1 94.25 94 HIS B C 1
ATOM 2209 O O . HIS B 1 94 ? 8.328 10.492 -1.765 1 94.25 94 HIS B O 1
ATOM 2215 N N . GLN B 1 95 ? 8.172 11.742 0.1 1 96.19 95 GLN B N 1
ATOM 2216 C CA . GLN B 1 95 ? 6.715 11.68 0.125 1 96.19 95 GLN B CA 1
ATOM 2217 C C . GLN B 1 95 ? 6.113 12.477 -1.029 1 96.19 95 GLN B C 1
ATOM 2219 O O . GLN B 1 95 ? 5.188 12.008 -1.698 1 96.19 95 GLN B O 1
ATOM 2224 N N . ILE B 1 96 ? 6.664 13.688 -1.287 1 97.19 96 ILE B N 1
ATOM 2225 C CA . ILE B 1 96 ? 6.219 14.547 -2.375 1 97.19 96 ILE B CA 1
ATOM 2226 C C . ILE B 1 96 ? 6.422 13.836 -3.713 1 97.19 96 ILE B C 1
ATOM 2228 O O . ILE B 1 96 ? 5.508 13.781 -4.539 1 97.19 96 ILE B O 1
ATOM 2232 N N . GLU B 1 97 ? 7.59 13.32 -3.84 1 96.62 97 GLU B N 1
ATOM 2233 C CA . GLU B 1 97 ? 7.906 12.633 -5.09 1 96.62 97 GLU B CA 1
ATOM 2234 C C . GLU B 1 97 ? 6.961 11.453 -5.324 1 96.62 97 GLU B C 1
ATOM 2236 O O . GLU B 1 97 ? 6.473 11.258 -6.441 1 96.62 97 GLU B O 1
ATOM 2241 N N . PHE B 1 98 ? 6.73 10.711 -4.336 1 97.56 98 PHE B N 1
ATOM 2242 C CA . PHE B 1 98 ? 5.836 9.562 -4.445 1 97.56 98 PHE B CA 1
ATOM 2243 C C . PHE B 1 98 ? 4.43 10.008 -4.828 1 97.56 98 PHE B C 1
ATOM 2245 O O . PHE B 1 98 ? 3.822 9.445 -5.746 1 97.56 98 PHE B O 1
ATOM 2252 N N . MET B 1 99 ? 3.939 10.992 -4.137 1 98.5 99 MET B N 1
ATOM 2253 C CA . MET B 1 99 ? 2.588 11.484 -4.387 1 98.5 99 MET B CA 1
ATOM 2254 C C . MET B 1 99 ? 2.467 12.047 -5.801 1 98.5 99 MET B C 1
ATOM 2256 O O . MET B 1 99 ? 1.444 11.859 -6.461 1 98.5 99 MET B O 1
ATOM 2260 N N . GLU B 1 100 ? 3.484 12.719 -6.227 1 98.38 100 GLU B N 1
ATOM 2261 C CA . GLU B 1 100 ? 3.48 13.242 -7.59 1 98.38 100 GLU B CA 1
ATOM 2262 C C . GLU B 1 100 ? 3.381 12.109 -8.609 1 98.38 100 GLU B C 1
ATOM 2264 O O . GLU B 1 100 ? 2.564 12.172 -9.531 1 98.38 100 GLU B O 1
ATOM 2269 N N . ARG B 1 101 ? 4.176 11.133 -8.461 1 98.12 101 ARG B N 1
ATOM 2270 C CA . ARG B 1 101 ? 4.148 9.984 -9.367 1 98.12 101 ARG B CA 1
ATOM 2271 C C . ARG B 1 101 ? 2.811 9.258 -9.289 1 98.12 101 ARG B C 1
ATOM 2273 O O . ARG B 1 101 ? 2.311 8.766 -10.305 1 98.12 101 ARG B O 1
ATOM 2280 N N . PHE B 1 102 ? 2.305 9.188 -8.094 1 98.69 102 PHE B N 1
ATOM 2281 C CA . PHE B 1 102 ? 1.016 8.539 -7.887 1 98.69 102 PHE B CA 1
ATOM 2282 C C . PHE B 1 102 ? -0.083 9.258 -8.656 1 98.69 102 PHE B C 1
ATOM 2284 O O . PHE B 1 102 ? -0.893 8.617 -9.336 1 98.69 102 PHE B O 1
ATOM 2291 N N . GLU B 1 103 ? -0.069 10.555 -8.633 1 98.5 103 GLU B N 1
ATOM 2292 C CA . GLU B 1 103 ? -1.021 11.359 -9.391 1 98.5 103 GLU B CA 1
ATOM 2293 C C . GLU B 1 103 ? -0.832 11.18 -10.891 1 98.5 103 GLU B C 1
ATOM 2295 O O . GLU B 1 103 ? -1.808 11.125 -11.641 1 98.5 103 GLU B O 1
ATOM 2300 N N . LYS B 1 104 ? 0.378 11.086 -11.266 1 98.38 104 LYS B N 1
ATOM 2301 C CA . LYS B 1 104 ? 0.673 10.891 -12.68 1 98.38 104 LYS B CA 1
ATOM 2302 C C . LYS B 1 104 ? 0.12 9.562 -13.188 1 98.38 104 LYS B C 1
ATOM 2304 O O . LYS B 1 104 ? -0.114 9.391 -14.383 1 98.38 104 LYS B O 1
ATOM 2309 N N . GLN B 1 105 ? -0.108 8.656 -12.281 1 98.5 105 GLN B N 1
ATOM 2310 C CA . GLN B 1 105 ? -0.698 7.371 -12.641 1 98.5 105 GLN B CA 1
ATOM 2311 C C . GLN B 1 105 ? -2.217 7.402 -12.508 1 98.5 105 GLN B C 1
ATOM 2313 O O . GLN B 1 105 ? -2.869 6.355 -12.508 1 98.5 105 GLN B O 1
ATOM 2318 N N . GLY B 1 106 ? -2.764 8.523 -12.305 1 97.88 106 GLY B N 1
ATOM 2319 C CA . GLY B 1 106 ? -4.211 8.656 -12.227 1 97.88 106 GLY B CA 1
ATOM 2320 C C . GLY B 1 106 ? -4.758 8.461 -10.828 1 97.88 106 GLY B C 1
ATOM 2321 O O . GLY B 1 106 ? -5.969 8.312 -10.648 1 97.88 106 GLY B O 1
ATOM 2322 N N . GLY B 1 107 ? -3.9 8.438 -9.805 1 98.56 107 GLY B N 1
ATOM 2323 C CA . GLY B 1 107 ? -4.336 8.352 -8.422 1 98.56 107 GLY B CA 1
ATOM 2324 C C . GLY B 1 107 ? -4.605 9.703 -7.789 1 98.56 107 GLY B C 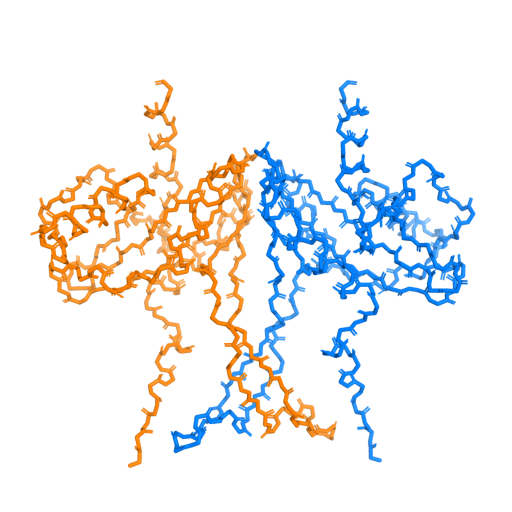1
ATOM 2325 O O . GLY B 1 107 ? -4.348 10.742 -8.398 1 98.56 107 GLY B O 1
ATOM 2326 N N . ILE B 1 108 ? -5.191 9.609 -6.641 1 98.75 108 ILE B N 1
ATOM 2327 C CA . ILE B 1 108 ? -5.43 10.805 -5.836 1 98.75 108 ILE B CA 1
ATOM 2328 C C . ILE B 1 108 ? -4.578 10.75 -4.566 1 98.75 108 ILE B C 1
ATOM 2330 O O . ILE B 1 108 ? -4.645 9.773 -3.809 1 98.75 108 ILE B O 1
ATOM 2334 N N . SER B 1 109 ? -3.801 11.766 -4.383 1 98.75 109 SER B N 1
ATOM 2335 C CA . SER B 1 109 ? -2.953 11.859 -3.199 1 98.75 109 SER B CA 1
ATOM 2336 C C . SER B 1 109 ? -3.33 13.07 -2.346 1 98.75 109 SER B C 1
ATOM 2338 O O . SER B 1 109 ? -3.732 14.109 -2.873 1 98.75 109 SER B O 1
ATOM 2340 N N . PHE B 1 110 ? -3.18 12.906 -1.034 1 98.88 110 PHE B N 1
ATOM 2341 C CA . PHE B 1 110 ? -3.486 14.016 -0.135 1 98.88 110 PHE B CA 1
ATOM 2342 C C . PHE B 1 110 ? -2.803 13.82 1.213 1 98.88 110 PHE B C 1
ATOM 2344 O O . PHE B 1 110 ? -2.135 12.812 1.437 1 98.88 110 PHE B O 1
ATOM 2351 N N . LEU B 1 111 ? -2.918 14.812 2.043 1 98.81 111 LEU B N 1
ATOM 2352 C CA . LEU B 1 111 ? -2.49 14.766 3.438 1 98.81 111 LEU B CA 1
ATOM 2353 C C . LEU B 1 111 ? -3.684 14.898 4.375 1 98.81 111 LEU B C 1
ATOM 2355 O O . LEU B 1 111 ? -4.648 15.602 4.066 1 98.81 111 LEU B O 1
ATOM 2359 N N . LEU B 1 112 ? -3.623 14.164 5.43 1 98.81 112 LEU B N 1
ATOM 2360 C CA . LEU B 1 112 ? -4.445 14.469 6.594 1 98.81 112 LEU B CA 1
ATOM 2361 C C . LEU B 1 112 ? -3.607 15.102 7.703 1 98.81 112 LEU B C 1
ATOM 2363 O O . LEU B 1 112 ? -2.66 14.484 8.195 1 98.81 112 LEU B O 1
ATOM 2367 N N . ILE B 1 113 ? -3.93 16.297 8.008 1 98.5 113 ILE B N 1
ATOM 2368 C CA . ILE B 1 113 ? -3.16 17.031 9.016 1 98.5 113 ILE B CA 1
ATOM 2369 C C . ILE B 1 113 ? -4.039 17.312 10.227 1 98.5 113 ILE B C 1
ATOM 2371 O O . ILE B 1 113 ? -5.047 18.016 10.125 1 98.5 113 ILE B O 1
ATOM 2375 N N . TYR B 1 114 ? -3.631 16.812 11.344 1 98.31 114 TYR B N 1
ATOM 2376 C CA . TYR B 1 114 ? -4.367 17 12.586 1 98.31 114 TYR B CA 1
ATOM 2377 C C . TYR B 1 114 ? -3.707 18.062 13.453 1 98.31 114 TYR B C 1
ATOM 2379 O O . TYR B 1 114 ? -2.596 17.859 13.953 1 98.31 114 TYR B O 1
ATOM 2387 N N . PHE B 1 115 ? -4.383 19.188 13.617 1 97.62 115 PHE B N 1
ATOM 2388 C CA . PHE B 1 115 ? -3.945 20.219 14.555 1 97.62 115 PHE B CA 1
ATOM 2389 C C . PHE B 1 115 ? -4.426 19.906 15.961 1 97.62 115 PHE B C 1
ATOM 2391 O O . PHE B 1 115 ? -5.578 20.188 16.312 1 97.62 115 PHE B O 1
ATOM 2398 N N . THR B 1 116 ? -3.52 19.375 16.719 1 96.06 116 THR B N 1
ATOM 2399 C CA . THR B 1 116 ? -3.877 18.781 18 1 96.06 116 THR B CA 1
ATOM 2400 C C . THR B 1 116 ? -4.477 19.828 18.938 1 96.06 116 THR B C 1
ATOM 2402 O O . THR B 1 116 ? -5.449 19.562 19.641 1 96.06 116 THR B O 1
ATOM 2405 N N . HIS B 1 117 ? -3.938 21.016 18.953 1 94.5 117 HIS B N 1
ATOM 2406 C CA . HIS B 1 117 ? -4.418 22.047 19.859 1 94.5 117 HIS B CA 1
ATOM 2407 C C . HIS B 1 117 ? -5.793 22.547 19.453 1 94.5 117 HIS B C 1
ATOM 2409 O O . HIS B 1 117 ? -6.547 23.062 20.281 1 94.5 117 HIS B O 1
ATOM 2415 N N . ARG B 1 118 ? -6.086 22.406 18.094 1 95.75 118 ARG B N 1
ATOM 2416 C CA . ARG B 1 118 ? -7.387 22.828 17.578 1 95.75 118 ARG B CA 1
ATOM 2417 C C . ARG B 1 118 ? -8.367 21.656 17.562 1 95.75 118 ARG B C 1
ATOM 2419 O O . ARG B 1 118 ? -9.562 21.844 17.328 1 95.75 118 ARG B O 1
ATOM 2426 N N . GLN B 1 119 ? -7.836 20.453 17.797 1 95.44 119 GLN B N 1
ATOM 2427 C CA . GLN B 1 119 ? -8.617 19.234 17.641 1 95.44 119 GLN B CA 1
ATOM 2428 C C . GLN B 1 119 ? -9.344 19.219 16.297 1 95.44 119 GLN B C 1
ATOM 2430 O O . GLN B 1 119 ? -10.547 18.938 16.234 1 95.44 119 GLN B O 1
ATOM 2435 N N . ALA B 1 120 ? -8.633 19.578 15.305 1 97.56 120 ALA B N 1
ATOM 2436 C CA . ALA B 1 120 ? -9.172 19.672 13.945 1 97.56 120 ALA B CA 1
ATOM 2437 C C . ALA B 1 120 ? -8.258 18.969 12.945 1 97.56 120 ALA B C 1
ATOM 2439 O O . ALA B 1 120 ? -7.035 19.062 13.039 1 97.56 120 ALA B O 1
ATOM 2440 N N . CYS B 1 121 ? -8.906 18.234 12.016 1 98.56 121 CYS B N 1
ATOM 2441 C CA . CYS B 1 121 ? -8.188 17.547 10.945 1 98.56 121 CYS B CA 1
ATOM 2442 C C . CYS B 1 121 ? -8.461 18.203 9.594 1 98.56 121 CYS B C 1
ATOM 2444 O O . CYS B 1 121 ? -9.609 18.469 9.258 1 98.56 121 CYS B O 1
ATOM 2446 N N . TYR B 1 122 ? -7.461 18.453 8.875 1 98.81 122 TYR B N 1
ATOM 2447 C CA . TYR B 1 122 ? -7.574 19.094 7.574 1 98.81 122 TYR B CA 1
ATOM 2448 C C . TYR B 1 122 ? -7.172 18.141 6.457 1 98.81 122 TYR B C 1
ATOM 2450 O O . TYR B 1 122 ? -6.16 17.438 6.562 1 98.81 122 TYR B O 1
ATOM 2458 N N . PHE B 1 123 ? -8.008 18.078 5.477 1 98.94 123 PHE B N 1
ATOM 2459 C CA . PHE B 1 123 ? -7.738 17.375 4.23 1 98.94 123 PHE B CA 1
ATOM 2460 C C . PHE B 1 123 ? -7.051 18.297 3.227 1 98.94 123 PHE B C 1
ATOM 2462 O O . PHE B 1 123 ? -7.668 19.219 2.697 1 98.94 123 PHE B O 1
ATOM 2469 N N . MET B 1 124 ? -5.785 18.031 2.992 1 98.88 124 MET B N 1
ATOM 2470 C CA . MET B 1 124 ? -5.039 18.875 2.055 1 98.88 124 MET B CA 1
ATOM 2471 C C . MET B 1 124 ? -4.754 18.125 0.761 1 98.88 124 MET B C 1
ATOM 2473 O O . MET B 1 124 ? -3.992 17.156 0.758 1 98.88 124 MET B O 1
ATOM 2477 N N . SER B 1 125 ? -5.301 18.578 -0.335 1 98.75 125 SER B N 1
ATOM 2478 C CA . SER B 1 125 ? -5.047 17.938 -1.623 1 98.75 125 SER B CA 1
ATOM 2479 C C . SER B 1 125 ? -3.578 18.047 -2.016 1 98.75 125 SER B C 1
ATOM 2481 O O . SER B 1 125 ? -2.852 18.891 -1.481 1 98.75 125 SER B O 1
ATOM 2483 N N . PHE B 1 126 ? -3.156 17.234 -2.895 1 98.75 126 PHE B N 1
ATOM 2484 C CA . PHE B 1 126 ? -1.782 17.328 -3.377 1 98.75 126 PHE B CA 1
ATOM 2485 C C . PHE B 1 126 ? -1.544 18.656 -4.074 1 98.75 126 PHE B C 1
ATOM 2487 O O . PHE B 1 126 ? -0.478 19.266 -3.928 1 98.75 126 PHE B O 1
ATOM 2494 N N . GLU B 1 127 ? -2.516 19.078 -4.809 1 98.38 127 GLU B N 1
ATOM 2495 C CA . GLU B 1 127 ? -2.404 20.375 -5.461 1 98.38 127 GLU B CA 1
ATOM 2496 C C . GLU B 1 127 ? -2.133 21.484 -4.445 1 98.38 127 GLU B C 1
ATOM 2498 O O . GLU B 1 127 ? -1.25 22.312 -4.652 1 98.38 127 GLU B O 1
ATOM 2503 N N . GLU B 1 128 ? -2.9 21.516 -3.43 1 98.56 128 GLU B N 1
ATOM 2504 C CA . GLU B 1 128 ? -2.699 22.5 -2.377 1 98.56 128 GLU B CA 1
ATOM 2505 C C . GLU B 1 128 ? -1.333 22.344 -1.717 1 98.56 128 GLU B C 1
ATOM 2507 O O . GLU B 1 128 ? -0.662 23.328 -1.414 1 98.56 128 GLU B O 1
ATOM 2512 N N . THR B 1 129 ? -0.926 21.094 -1.454 1 98.69 129 THR B N 1
ATOM 2513 C CA . THR B 1 129 ? 0.397 20.812 -0.91 1 98.69 129 THR B CA 1
ATOM 2514 C C . THR B 1 129 ? 1.484 21.438 -1.778 1 98.69 129 THR B C 1
ATOM 2516 O O . THR B 1 129 ? 2.389 22.109 -1.267 1 98.69 129 THR B O 1
ATOM 2519 N N . MET B 1 130 ? 1.332 21.266 -3.043 1 98.5 130 MET B N 1
ATOM 2520 C CA . MET B 1 130 ? 2.342 21.75 -3.979 1 98.5 130 MET B CA 1
ATOM 2521 C C . MET B 1 130 ? 2.359 23.281 -4.02 1 98.5 130 MET B C 1
ATOM 2523 O O . MET B 1 130 ? 3.41 23.875 -4.234 1 98.5 130 MET B O 1
ATOM 2527 N N . LYS B 1 131 ? 1.2 23.859 -3.779 1 98.25 131 LYS B N 1
ATOM 2528 C CA . LYS B 1 131 ? 1.159 25.328 -3.682 1 98.25 131 LYS B CA 1
ATOM 2529 C C . LYS B 1 131 ? 2.068 25.828 -2.562 1 98.25 131 LYS B C 1
ATOM 2531 O O . LYS B 1 131 ? 2.895 26.719 -2.777 1 98.25 131 LYS B O 1
ATOM 2536 N N . TYR B 1 132 ? 1.947 25.219 -1.399 1 98.31 132 TYR B N 1
ATOM 2537 C CA . TYR B 1 132 ? 2.777 25.625 -0.27 1 98.31 132 TYR B CA 1
ATOM 2538 C C . TYR B 1 132 ? 4.227 25.219 -0.483 1 98.31 132 TYR B C 1
ATOM 2540 O O . TYR B 1 132 ? 5.152 25.953 -0.137 1 98.31 132 TYR B O 1
ATOM 2548 N N . TRP B 1 133 ? 4.441 24.047 -1.034 1 97.81 133 TRP B N 1
ATOM 2549 C CA . TRP B 1 133 ? 5.777 23.516 -1.277 1 97.81 133 TRP B CA 1
ATOM 2550 C C . TRP B 1 133 ? 6.555 24.406 -2.24 1 97.81 133 TRP B C 1
ATOM 2552 O O . TRP B 1 133 ? 7.703 24.781 -1.97 1 97.81 133 TRP B O 1
ATOM 2562 N N . ASN B 1 134 ? 5.914 24.797 -3.305 1 97.38 134 ASN B N 1
ATOM 2563 C CA . ASN B 1 134 ? 6.547 25.625 -4.324 1 97.38 134 ASN B CA 1
ATOM 2564 C C . ASN B 1 134 ? 6.789 27.047 -3.816 1 97.38 134 ASN B C 1
ATOM 2566 O O . ASN B 1 134 ? 7.777 27.688 -4.191 1 97.38 134 ASN B O 1
ATOM 2570 N N . ARG B 1 135 ? 5.84 27.484 -3.051 1 96.12 135 ARG B N 1
ATOM 2571 C CA . ARG B 1 135 ? 6.023 28.812 -2.451 1 96.12 135 ARG B CA 1
ATOM 2572 C C . ARG B 1 135 ? 7.324 28.875 -1.662 1 96.12 135 ARG B C 1
ATOM 2574 O O . ARG B 1 135 ? 8.039 29.875 -1.723 1 96.12 135 ARG B O 1
ATOM 2581 N N . GLN B 1 136 ? 7.59 27.828 -0.932 1 95.75 136 GLN B N 1
ATOM 2582 C CA . GLN B 1 136 ? 8.836 27.781 -0.167 1 95.75 136 GLN B CA 1
ATOM 2583 C C . GLN B 1 136 ? 10.047 27.75 -1.092 1 95.75 136 GLN B C 1
ATOM 2585 O O . GLN B 1 136 ? 11.055 28.406 -0.818 1 95.75 136 GLN B O 1
ATOM 2590 N N . LEU B 1 137 ? 9.992 27.016 -2.094 1 95.06 137 LEU B N 1
ATOM 2591 C CA . LEU B 1 137 ? 11.094 26.906 -3.045 1 95.06 137 LEU B CA 1
ATOM 2592 C C . LEU B 1 137 ? 11.367 28.234 -3.738 1 95.06 137 LEU B C 1
ATOM 2594 O O . LEU B 1 137 ? 12.492 28.5 -4.16 1 95.06 137 LEU B O 1
ATOM 2598 N N . ASN B 1 138 ? 10.391 29.094 -3.797 1 96.25 138 ASN B N 1
ATOM 2599 C CA . ASN B 1 138 ? 10.508 30.375 -4.461 1 96.25 138 ASN B CA 1
ATOM 2600 C C . ASN B 1 138 ? 10.797 31.5 -3.459 1 96.25 138 ASN B C 1
ATOM 2602 O O . ASN B 1 138 ? 10.5 32.656 -3.723 1 96.25 138 ASN B O 1
ATOM 2606 N N . GLY B 1 139 ? 11.211 31.156 -2.303 1 96.19 139 GLY B N 1
ATOM 2607 C CA . GLY B 1 139 ? 11.68 32.125 -1.336 1 96.19 139 GLY B CA 1
ATOM 2608 C C . GLY B 1 139 ? 10.609 32.562 -0.357 1 96.19 139 GLY B C 1
ATOM 2609 O O . GLY B 1 139 ? 10.805 33.531 0.409 1 96.19 139 GLY B O 1
ATOM 2610 N N . GLY B 1 140 ? 9.484 31.922 -0.438 1 96.69 140 GLY B N 1
ATOM 2611 C CA . GLY B 1 140 ? 8.414 32.219 0.502 1 96.69 140 GLY B CA 1
ATOM 2612 C C . GLY B 1 140 ? 8.586 31.531 1.838 1 96.69 140 GLY B C 1
ATOM 2613 O O . GLY B 1 140 ? 9.648 30.969 2.127 1 96.69 140 GLY B O 1
ATOM 2614 N N . PRO B 1 141 ? 7.555 31.594 2.664 1 97.31 141 PRO B N 1
ATOM 2615 C CA . PRO B 1 141 ? 7.602 30.969 3.986 1 97.31 141 PRO B CA 1
ATOM 2616 C C . PRO B 1 141 ? 7.781 29.453 3.914 1 97.31 141 PRO B C 1
ATOM 2618 O O . PRO B 1 141 ? 7.223 28.797 3.025 1 97.31 141 PRO B O 1
ATOM 2621 N N . LYS B 1 142 ? 8.414 28.891 4.879 1 97.88 142 LYS B N 1
ATOM 2622 C CA . LYS B 1 142 ? 8.656 27.453 4.973 1 97.88 142 LYS B CA 1
ATOM 2623 C C . LYS B 1 142 ? 7.594 26.766 5.832 1 97.88 142 LYS B C 1
ATOM 2625 O O . LYS B 1 142 ? 7.879 25.781 6.512 1 97.88 142 LYS B O 1
ATOM 2630 N N . HIS B 1 143 ? 6.496 27.359 5.922 1 98.38 143 HIS B N 1
ATOM 2631 C CA . HIS B 1 143 ? 5.348 26.891 6.688 1 98.38 143 HIS B CA 1
ATOM 2632 C C . HIS B 1 143 ? 4.043 27.406 6.094 1 98.38 143 HIS B C 1
ATOM 2634 O O . HIS B 1 143 ? 4.051 28.25 5.191 1 98.38 143 HIS B O 1
ATOM 2640 N N . PHE B 1 144 ? 2.945 26.953 6.5 1 98.5 144 PHE B N 1
ATOM 2641 C CA . PHE B 1 144 ? 1.643 27.578 6.309 1 98.5 144 PHE B CA 1
ATOM 2642 C C . PHE B 1 144 ? 0.876 27.656 7.625 1 98.5 144 PHE B C 1
ATOM 2644 O O . PHE B 1 144 ? 1.154 26.891 8.555 1 98.5 144 PHE B O 1
ATOM 2651 N N . LYS B 1 145 ? -0.003 28.578 7.629 1 98.25 145 LYS B N 1
ATOM 2652 C CA . LYS B 1 145 ? -0.759 28.828 8.852 1 98.25 145 LYS B CA 1
ATOM 2653 C C . LYS B 1 145 ? -2.152 28.203 8.773 1 98.25 145 LYS B C 1
ATOM 2655 O O . LYS B 1 145 ? -2.744 28.125 7.699 1 98.25 145 LYS B O 1
ATOM 2660 N N . PHE B 1 146 ? -2.648 27.875 9.922 1 98.44 146 PHE B N 1
ATOM 2661 C CA . PHE B 1 146 ? -4.004 27.344 10.062 1 98.44 146 PHE B CA 1
ATOM 2662 C C . PHE B 1 146 ? -5.012 28.266 9.391 1 98.44 146 PHE B C 1
ATOM 2664 O O . PHE B 1 146 ? -5.934 27.797 8.719 1 98.44 146 PHE B O 1
ATOM 2671 N N . GLU B 1 147 ? -4.832 29.562 9.469 1 97.88 147 GLU B N 1
ATOM 2672 C CA . GLU B 1 147 ? -5.777 30.547 8.977 1 97.88 147 GLU B CA 1
ATOM 2673 C C . GLU B 1 147 ? -5.742 30.641 7.453 1 97.88 147 GLU B C 1
ATOM 2675 O O . GLU B 1 147 ? -6.629 31.234 6.836 1 97.88 147 GLU B O 1
ATOM 2680 N N . GLU B 1 148 ? -4.711 30.031 6.84 1 98.12 148 GLU B N 1
ATOM 2681 C CA . GLU B 1 148 ? -4.59 30.047 5.383 1 98.12 148 GLU B CA 1
ATOM 2682 C C . GLU B 1 148 ? -5.406 28.922 4.746 1 98.12 148 GLU B C 1
ATOM 2684 O O . GLU B 1 148 ? -5.609 28.906 3.531 1 98.12 148 GLU B O 1
ATOM 2689 N N . LEU B 1 149 ? -5.898 28.031 5.555 1 98.44 149 LEU B N 1
ATOM 2690 C CA . LEU B 1 149 ? -6.52 26.812 5.055 1 98.44 149 LEU B CA 1
ATOM 2691 C C . LEU B 1 149 ? -7.969 27.062 4.652 1 98.44 149 LEU B C 1
ATOM 2693 O O . LEU B 1 149 ? -8.617 27.953 5.191 1 98.44 149 LEU B O 1
ATOM 2697 N N . ASP B 1 150 ? -8.406 26.312 3.721 1 98.06 150 ASP B N 1
ATOM 2698 C CA . ASP B 1 150 ? -9.781 26.375 3.246 1 98.06 150 ASP B CA 1
ATOM 2699 C C . ASP B 1 150 ? -10.734 25.703 4.23 1 98.06 150 ASP B C 1
ATOM 2701 O O . ASP B 1 150 ? -10.664 24.484 4.434 1 98.06 150 ASP B O 1
ATOM 2705 N N . ALA B 1 151 ? -11.688 26.438 4.75 1 97.25 151 ALA B N 1
ATOM 2706 C CA . ALA B 1 151 ? -12.617 25.953 5.766 1 97.25 151 ALA B CA 1
ATOM 2707 C C . ALA B 1 151 ? -13.438 24.781 5.246 1 97.25 151 ALA B C 1
ATOM 2709 O O . ALA B 1 151 ? -13.891 23.938 6.023 1 97.25 151 ALA B O 1
ATOM 2710 N N . GLY B 1 152 ? -13.562 24.672 3.961 1 97.38 152 GLY B N 1
ATOM 2711 C CA . GLY B 1 152 ? -14.383 23.641 3.346 1 97.38 152 GLY B CA 1
ATOM 2712 C C . GLY B 1 152 ? -13.727 22.266 3.354 1 97.38 152 GLY B C 1
ATOM 2713 O O . GLY B 1 152 ? -14.375 21.266 3.051 1 97.38 152 GLY B O 1
ATOM 2714 N N . PHE B 1 153 ? -12.5 22.188 3.832 1 98.75 153 PHE B N 1
ATOM 2715 C CA . PHE B 1 153 ? -11.805 20.906 3.723 1 98.75 153 PHE B CA 1
ATOM 2716 C C . PHE B 1 153 ? -11.344 20.438 5.094 1 98.75 153 PHE B C 1
ATOM 2718 O O . PHE B 1 153 ? -10.469 19.578 5.191 1 98.75 153 PHE B O 1
ATOM 2725 N N . PHE B 1 154 ? -11.922 21.062 6.148 1 98.81 154 PHE B N 1
ATOM 2726 C CA . PHE B 1 154 ? -11.797 20.422 7.449 1 98.81 154 PHE B CA 1
ATOM 2727 C C . PHE B 1 154 ? -12.664 19.172 7.52 1 98.81 154 PHE B C 1
ATOM 2729 O O . PHE B 1 154 ? -13.836 19.203 7.145 1 98.81 154 PHE B O 1
ATOM 2736 N N . VAL B 1 155 ? -12.094 18.094 7.941 1 98.88 155 VAL B N 1
ATOM 2737 C CA . VAL B 1 155 ? -12.734 16.781 7.895 1 98.88 155 VAL B CA 1
ATOM 2738 C C . VAL B 1 155 ? -13.781 16.688 9 1 98.88 155 VAL B C 1
ATOM 2740 O O . VAL B 1 155 ? -13.477 16.906 10.172 1 98.88 155 VAL B O 1
ATOM 2743 N N . PRO B 1 156 ? -14.961 16.375 8.648 1 98.5 156 PRO B N 1
ATOM 2744 C CA . PRO B 1 156 ? -15.969 16.234 9.703 1 98.5 156 PRO B CA 1
ATOM 2745 C C . PRO B 1 156 ? -15.75 15 10.57 1 98.5 156 PRO B C 1
ATOM 2747 O O . PRO B 1 156 ? -15.344 13.953 10.062 1 98.5 156 PRO B O 1
ATOM 2750 N N . MET B 1 157 ? -15.977 15.188 11.867 1 97.38 157 MET B N 1
ATOM 2751 C CA . MET B 1 157 ? -16.047 14.07 12.812 1 97.38 157 MET B CA 1
ATOM 2752 C C . MET B 1 157 ? -17.469 13.578 12.977 1 97.38 157 MET B C 1
ATOM 2754 O O . MET B 1 157 ? -18.359 14.344 13.375 1 97.38 157 MET B O 1
ATOM 2758 N N . LYS B 1 158 ? -17.672 12.32 12.688 1 97.38 158 LYS B N 1
ATOM 2759 C CA . LYS B 1 158 ? -19.016 11.758 12.773 1 97.38 158 LYS B CA 1
ATOM 2760 C C . LYS B 1 158 ? -19.172 10.867 14.008 1 97.38 158 LYS B C 1
ATOM 2762 O O . LYS B 1 158 ? -18.203 10.68 14.758 1 97.38 158 LYS B O 1
ATOM 2767 N N . LYS B 1 159 ? -20.422 10.461 14.195 1 95.62 159 LYS B N 1
ATOM 2768 C CA . LYS B 1 159 ? -20.703 9.555 15.305 1 95.62 159 LYS B CA 1
ATOM 2769 C C . LY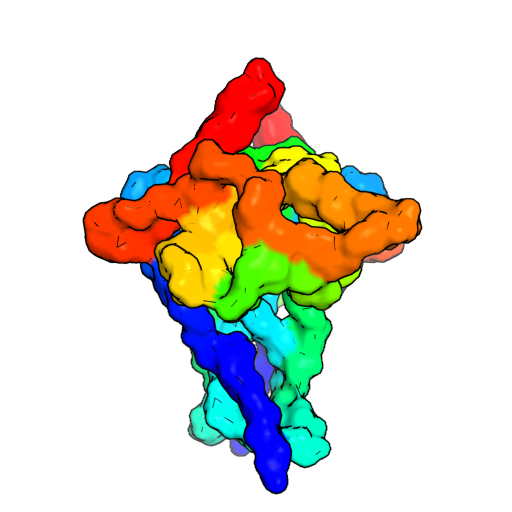S B 1 159 ? -19.781 8.336 15.266 1 95.62 159 LYS B C 1
ATOM 2771 O O . LYS B 1 159 ? -19.531 7.773 14.195 1 95.62 159 LYS B O 1
ATOM 2776 N N . GLY B 1 160 ? -19.25 7.977 16.531 1 95.62 160 GLY B N 1
ATOM 2777 C CA . GLY B 1 160 ? -18.375 6.824 16.609 1 95.62 160 GLY B CA 1
ATOM 2778 C C . GLY B 1 160 ? -16.922 7.172 16.344 1 95.62 160 GLY B C 1
ATOM 2779 O O . GLY B 1 160 ? -16.125 6.297 16 1 95.62 160 GLY B O 1
ATOM 2780 N N . MET B 1 161 ? -16.594 8.445 16.328 1 95.25 161 MET B N 1
ATOM 2781 C CA . MET B 1 161 ? -15.227 8.922 16.156 1 95.25 161 MET B CA 1
ATOM 2782 C C . MET B 1 161 ? -14.703 8.594 14.773 1 95.25 161 MET B C 1
ATOM 2784 O O . MET B 1 161 ? -13.586 8.094 14.625 1 95.25 161 MET B O 1
ATOM 2788 N N . ILE B 1 162 ? -15.602 8.82 13.836 1 97.31 162 ILE B N 1
ATOM 2789 C CA . ILE B 1 162 ? -15.234 8.594 12.445 1 97.31 162 ILE B CA 1
ATOM 2790 C C . ILE B 1 162 ? -14.727 9.891 11.82 1 97.31 162 ILE B C 1
ATOM 2792 O O . ILE B 1 162 ? -15.477 10.859 11.688 1 97.31 162 ILE B O 1
ATOM 2796 N N . LEU B 1 163 ? -13.492 9.898 11.508 1 98.44 163 LEU B N 1
ATOM 2797 C CA . LEU B 1 163 ? -12.906 11 10.758 1 98.44 163 LEU B CA 1
ATOM 2798 C C . LEU B 1 163 ? -13.227 10.867 9.266 1 98.44 163 LEU B C 1
ATOM 2800 O O . LEU B 1 163 ? -12.422 10.328 8.5 1 98.44 163 LEU B O 1
ATOM 2804 N N . HIS B 1 164 ? -14.312 11.391 8.797 1 98.75 164 HIS B N 1
ATOM 2805 C CA . HIS B 1 164 ? -14.914 11.078 7.508 1 98.75 164 HIS B CA 1
ATOM 2806 C C . HIS B 1 164 ? -14.234 11.844 6.375 1 98.75 164 HIS B C 1
ATOM 2808 O O . HIS B 1 164 ? -14.844 12.703 5.746 1 98.75 164 HIS B O 1
ATOM 2814 N N . TYR B 1 165 ? -13.039 11.461 6.055 1 98.88 165 TYR B N 1
ATOM 2815 C CA . TYR B 1 165 ? -12.25 12.188 5.07 1 98.88 165 TYR B CA 1
ATOM 2816 C C . TYR B 1 165 ? -12.734 11.898 3.658 1 98.88 165 TYR B C 1
ATOM 2818 O O . TYR B 1 165 ? -12.383 12.609 2.713 1 98.88 165 TYR B O 1
ATOM 2826 N N . LEU B 1 166 ? -13.609 10.914 3.447 1 98.75 166 LEU B N 1
ATOM 2827 C CA . LEU B 1 166 ? -14.18 10.648 2.131 1 98.75 166 LEU B CA 1
ATOM 2828 C C . LEU B 1 166 ? -15.094 11.789 1.696 1 98.75 166 LEU B C 1
ATOM 2830 O O . LEU B 1 166 ? -15.281 12.023 0.499 1 98.75 166 LEU B O 1
ATOM 2834 N N . GLU B 1 167 ? -15.656 12.469 2.625 1 98.44 167 GLU B N 1
ATOM 2835 C CA . GLU B 1 167 ? -16.469 13.633 2.273 1 98.44 167 GLU B CA 1
ATOM 2836 C C . GLU B 1 167 ? -15.625 14.711 1.602 1 98.44 167 GLU B C 1
ATOM 2838 O O . GLU B 1 167 ? -16.062 15.336 0.632 1 98.44 167 GLU B O 1
ATOM 2843 N N . CYS B 1 168 ? -14.477 14.914 2.146 1 98.62 168 CYS B N 1
ATOM 2844 C CA . CYS B 1 168 ? -13.562 15.883 1.554 1 98.62 168 CYS B CA 1
ATOM 2845 C C . CYS B 1 168 ? -13.062 15.406 0.198 1 98.62 168 CYS B C 1
ATOM 2847 O O . CYS B 1 168 ? -12.93 16.188 -0.735 1 98.62 168 CYS B O 1
ATOM 2849 N N . LEU B 1 169 ? -12.797 14.094 0.127 1 98.62 169 LEU B N 1
ATOM 2850 C CA . LEU B 1 169 ? -12.383 13.523 -1.151 1 98.62 169 LEU B CA 1
ATOM 2851 C C . LEU B 1 169 ? -13.461 13.734 -2.209 1 98.62 169 LEU B C 1
ATOM 2853 O O . LEU B 1 169 ? -13.156 14.102 -3.346 1 98.62 169 LEU B O 1
ATOM 2857 N N . ASN B 1 170 ? -14.68 13.492 -1.835 1 97.94 170 ASN B N 1
ATOM 2858 C CA . ASN B 1 170 ? -15.797 13.703 -2.744 1 97.94 170 ASN B CA 1
ATOM 2859 C C . ASN B 1 170 ? -15.891 15.156 -3.197 1 97.94 170 ASN B C 1
ATOM 2861 O O . ASN B 1 170 ? -16.141 15.43 -4.371 1 97.94 170 ASN B O 1
ATOM 2865 N N . LYS B 1 171 ? -15.734 16.016 -2.314 1 97.81 171 LYS B N 1
ATOM 2866 C CA . LYS B 1 171 ? -15.758 17.438 -2.633 1 97.81 171 LYS B CA 1
ATOM 2867 C C . LYS B 1 171 ? -14.648 17.797 -3.619 1 97.81 171 LYS B C 1
ATOM 2869 O O . LYS B 1 171 ? -14.875 18.562 -4.559 1 97.81 171 LYS B O 1
ATOM 2874 N N . LEU B 1 172 ? -13.469 17.297 -3.377 1 97.56 172 LEU B N 1
ATOM 2875 C CA . LEU B 1 172 ? -12.344 17.531 -4.273 1 97.56 172 LEU B CA 1
ATOM 2876 C C . LEU B 1 172 ? -12.672 17.062 -5.688 1 97.56 172 LEU B C 1
ATOM 2878 O O . LEU B 1 172 ? -12.43 17.797 -6.656 1 97.56 172 LEU B O 1
ATOM 2882 N N . LEU B 1 173 ? -13.258 15.883 -5.75 1 96.19 173 LEU B N 1
ATOM 2883 C CA . LEU B 1 173 ? -13.57 15.289 -7.047 1 96.19 173 LEU B CA 1
ATOM 2884 C C . LEU B 1 173 ? -14.68 16.062 -7.75 1 96.19 173 LEU B C 1
ATOM 2886 O O . LEU B 1 173 ? -14.664 16.203 -8.977 1 96.19 173 LEU B O 1
ATOM 2890 N N . ALA B 1 174 ? -15.609 16.547 -6.977 1 93.38 174 ALA B N 1
ATOM 2891 C CA . ALA B 1 174 ? -16.703 17.344 -7.531 1 93.38 174 ALA B CA 1
ATOM 2892 C C . ALA B 1 174 ? -16.203 18.656 -8.109 1 93.38 174 ALA B C 1
ATOM 2894 O O . ALA B 1 174 ? -16.781 19.188 -9.055 1 93.38 174 ALA B O 1
ATOM 2895 N N . GLY B 1 175 ? -15.148 19.156 -7.488 1 88.62 175 GLY B N 1
ATOM 2896 C CA . GLY B 1 175 ? -14.578 20.406 -7.969 1 88.62 175 GLY B CA 1
ATOM 2897 C C . GLY B 1 175 ? -13.734 20.234 -9.219 1 88.62 175 GLY B C 1
ATOM 2898 O O . GLY B 1 175 ? -13.484 21.203 -9.945 1 88.62 175 GLY B O 1
ATOM 2899 N N . ARG B 1 176 ? -13.242 19.109 -9.539 1 74.88 176 ARG B N 1
ATOM 2900 C CA . ARG B 1 176 ? -12.445 18.812 -10.727 1 74.88 176 ARG B CA 1
ATOM 2901 C C . ARG B 1 176 ? -13.344 18.625 -11.953 1 74.88 176 ARG B C 1
ATOM 2903 O O . ARG B 1 176 ? -12.859 18.641 -13.086 1 74.88 176 ARG B O 1
ATOM 2910 N N . ARG B 1 177 ? -14.672 18.438 -11.742 1 61.09 177 ARG B N 1
ATOM 2911 C CA . ARG B 1 177 ? -15.609 18.312 -12.852 1 61.09 177 ARG B CA 1
ATOM 2912 C C . ARG B 1 177 ? -16.094 19.672 -13.336 1 61.09 177 ARG B C 1
ATOM 2914 O O . ARG B 1 177 ? -16.297 20.578 -12.531 1 61.09 177 ARG B O 1
#

InterPro domains:
  IPR004612 Holliday junction resolvase RecU [MF_00130] (1-177)
  IPR004612 Holliday junction resolvase RecU [PF03838] (10-170)
  IPR004612 Holliday junction resolvase RecU [PIRSF037785] (9-174)
  IPR004612 Holliday junction resolvase RecU [cd22354] (14-173)
  IPR011335 Restriction endonuclease type II-like [SSF52980] (13-173)
  IPR011856 tRNA endonuclease-like domain superfamily [G3DSA:3.40.1350.10] (11-175)

Foldseek 3Di:
DPPPCCVVVVQDPQNVLAVVQQVVCVVVVQWHKDFDDFAKAQDDADPVVRDRPDIDRDDGDLAGMWTDGPHATETEHEEEDQDQKFFLVSHPPSNLVVQVVCVVVVHWYWYWYAHPNVRWIFTGGNVNNVVQVVCVVVVHDRIDGNVVDDPLGTFDQDPPSHRHNVVSVVVVVVVVD/DPPPCCVVVVQDPQNVLAVVQQVVCVVVVFWHKDFDDFAKAQDDADPVVRDRPDIDRDDGDLAGMWTDGPHATETEHEEEDQDQKFFLVSHPPSNLVVQVVCVVVVHWYWYWYAHPNVRWIFTGGNVNNVVQVVCVVVVHDRIDGNVVDDPLGTFDQDPPSHRHNVVSVVVVVVVVD

Sequence (354 aa):
MGTWNLKGLRGSVLEELVNHTNEKYKEQGLALIQKIPTSIKPVRFDKTTRQITLAYFDQKSTVDYMGAVQGYPVCFDAKECGNDVFPLHNIHEHQIEFMERFEKQGGISFLLIYFTHRQACYFMSFEETMKYWNRQLNGGPKHFKFEELDAGFFVPMKKGMILHYLECLNKLLAGRRMGTWNLKGLRGSVLEELVNHTNEKYKEQGLALIQKIPTSIKPVRFDKTTRQITLAYFDQKSTVDYMGAVQGYPVCFDAKECGNDVFPLHNIHEHQIEFMERFEKQGGISFLLIYFTHRQACYFMSFEETMKYWNRQLNGGPKHFKFEELDAGFFVPMKKGMILHYLECLNKLLAGRR

Organism: Anaerostipes caccae (strain DSM 14662 / CCUG 47493 / JCM 13470 / NCIMB 13811 / L1-92) (NCBI:txid411490)

pLDDT: mean 91.2, std 14.83, range [23.2, 98.94]

Solvent-accessible surface area (backbone atoms only — not comparable to full-atom values): 18870 Å² total; per-residue (Å²): 130,66,71,60,69,58,55,80,76,41,73,49,73,62,50,52,33,48,52,52,25,37,50,51,29,41,76,69,69,62,27,44,62,43,76,47,40,65,32,61,42,75,75,37,72,39,48,89,75,64,31,32,48,27,30,33,76,49,64,79,64,55,50,42,32,37,34,23,43,70,31,32,11,35,37,32,34,78,44,77,35,78,52,63,58,45,55,48,78,81,58,49,67,64,34,52,54,46,40,52,52,37,36,74,16,46,24,47,35,35,36,40,38,30,27,58,79,72,72,41,38,35,56,39,44,47,68,58,50,47,52,54,53,48,38,28,76,71,73,44,60,61,47,49,45,60,88,74,54,64,80,86,27,49,40,52,74,42,89,89,62,23,56,44,50,62,60,44,51,50,50,54,55,58,65,75,102,131,65,72,62,68,58,55,80,76,42,74,48,75,61,50,51,33,50,52,52,26,36,51,52,29,42,76,69,71,63,26,44,63,43,75,48,42,65,33,59,43,76,75,38,72,38,48,88,75,64,31,33,48,27,30,34,75,46,66,80,65,56,51,42,31,36,32,23,43,71,33,32,12,35,37,31,34,77,45,77,35,78,51,63,59,44,54,47,78,81,58,48,66,63,33,54,53,46,40,51,52,37,37,74,15,48,26,48,38,34,36,41,39,30,28,60,80,71,72,42,40,34,55,40,45,46,69,58,49,48,54,54,54,48,38,30,76,71,72,45,59,63,48,51,46,61,86,74,55,63,79,84,27,50,42,50,74,44,88,89,63,25,56,45,50,63,60,45,49,50,52,54,56,58,67,75,102

Radius of gyration: 21.59 Å; Cα contacts (8 Å, |Δi|>4): 672; chains: 2; bounding box: 44×63×51 Å